Protein AF-A0A7R6SUY8-F1 (afdb_monomer)

Secondary structure (DSSP, 8-state):
-EEEEEEE--S-S-HHHHHHHHHHHHHHHS-TTEEEEEEE---SS---S-S------HHHHHHHHSHHHHHHHHHHHHHHTHHHHHHHHHHHTT-SEEEEEEEEEE-TTSTTHHHHHHHHHHHHHHTT-EEEEEEEEE----SHHHHHHHHHHHTT-SEEEESSHHHHHHHHHH-TT-EEEE---GGGGTHHHHHHH------SS-EEE-----TT-TTT-----HHHHHHHHHHHHHHHHHHHHTT-EEE-

Organism: NCBI:txid1441457

Structure (mmCIF, N/CA/C/O backbone):
data_AF-A0A7R6SUY8-F1
#
_entry.id   AF-A0A7R6SUY8-F1
#
loop_
_atom_site.group_PDB
_atom_site.id
_atom_site.type_symbol
_atom_site.label_atom_id
_atom_site.label_alt_id
_atom_site.label_comp_id
_atom_site.label_asym_id
_atom_site.label_entity_id
_atom_site.label_seq_id
_atom_site.pdbx_PDB_ins_code
_atom_site.Cartn_x
_atom_site.Cartn_y
_atom_site.Cartn_z
_atom_site.occupancy
_atom_site.B_iso_or_equiv
_atom_site.auth_seq_id
_atom_site.auth_comp_id
_atom_site.auth_asym_id
_atom_site.auth_atom_id
_atom_site.pdbx_PDB_model_num
ATOM 1 N N . MET A 1 1 ? -24.983 -1.533 5.131 1.00 79.06 1 MET A N 1
ATOM 2 C CA . MET A 1 1 ? -24.045 -1.531 3.993 1.00 79.06 1 MET A CA 1
ATOM 3 C C . MET A 1 1 ? -22.703 -1.062 4.522 1.00 79.06 1 MET A C 1
ATOM 5 O O . MET A 1 1 ? -22.666 -0.014 5.158 1.00 79.06 1 MET A O 1
ATOM 9 N N . THR A 1 2 ? -21.650 -1.867 4.387 1.00 88.12 2 THR A N 1
ATOM 10 C CA . THR A 1 2 ? -20.339 -1.544 4.974 1.00 88.12 2 THR A CA 1
ATOM 11 C C . THR A 1 2 ? -19.648 -0.472 4.138 1.00 88.12 2 THR A C 1
ATOM 13 O O . THR A 1 2 ? -19.572 -0.584 2.917 1.00 88.12 2 THR A O 1
ATOM 16 N N . ARG A 1 3 ? -19.138 0.575 4.792 1.00 94.50 3 ARG A N 1
ATOM 17 C CA . ARG A 1 3 ? -18.475 1.705 4.118 1.00 94.50 3 ARG A CA 1
ATOM 18 C C . ARG A 1 3 ? -16.979 1.462 3.980 1.00 94.50 3 ARG A C 1
ATOM 20 O O . ARG A 1 3 ? -16.278 1.301 4.987 1.00 94.50 3 ARG A O 1
ATOM 27 N N . LEU A 1 4 ? -16.498 1.457 2.744 1.00 95.12 4 LEU A N 1
ATOM 28 C CA . LEU A 1 4 ? -15.137 1.095 2.374 1.00 95.12 4 LEU A CA 1
ATOM 29 C C . LEU A 1 4 ? -14.403 2.294 1.772 1.00 95.12 4 LEU A C 1
ATOM 31 O O . LEU A 1 4 ? -14.815 2.830 0.744 1.00 95.12 4 LEU A O 1
ATOM 35 N N . LEU A 1 5 ? -13.273 2.671 2.371 1.00 96.12 5 LEU A N 1
ATOM 36 C CA . LEU A 1 5 ? -12.370 3.668 1.799 1.00 96.12 5 LEU A CA 1
ATOM 37 C C . LEU A 1 5 ? -11.122 2.986 1.252 1.00 96.12 5 LEU A C 1
ATOM 39 O O . LEU A 1 5 ? -10.288 2.500 2.017 1.00 96.12 5 LEU A O 1
ATOM 43 N N . HIS A 1 6 ? -10.964 2.987 -0.063 1.00 94.88 6 HIS A N 1
ATOM 44 C CA . HIS A 1 6 ? -9.728 2.567 -0.706 1.00 94.88 6 HIS A CA 1
ATOM 45 C C . HIS A 1 6 ? -8.771 3.752 -0.831 1.00 94.88 6 HIS A C 1
ATOM 47 O O . HIS A 1 6 ? -9.123 4.801 -1.363 1.00 94.88 6 HIS A O 1
ATOM 53 N N . VAL A 1 7 ? -7.554 3.573 -0.334 1.00 93.44 7 VAL A N 1
ATOM 54 C CA . VAL A 1 7 ? -6.482 4.559 -0.310 1.00 93.44 7 VAL A CA 1
ATOM 55 C C . VAL A 1 7 ? -5.347 4.067 -1.197 1.00 93.44 7 VAL A C 1
ATOM 57 O O . VAL A 1 7 ? -4.615 3.159 -0.803 1.00 93.44 7 VAL A O 1
ATOM 60 N N . GLY A 1 8 ? -5.196 4.672 -2.374 1.00 89.19 8 GLY A N 1
ATOM 61 C CA . GLY A 1 8 ? -4.265 4.196 -3.399 1.00 89.19 8 GLY A CA 1
ATOM 62 C C . GLY A 1 8 ? -3.627 5.311 -4.221 1.00 89.19 8 GLY A C 1
ATOM 63 O O . GLY A 1 8 ? -3.938 6.496 -4.059 1.00 89.19 8 GLY A O 1
ATOM 64 N N . LEU A 1 9 ? -2.701 4.931 -5.098 1.00 84.25 9 LEU A N 1
ATOM 65 C CA . LEU A 1 9 ? -2.045 5.833 -6.044 1.00 84.25 9 LEU A CA 1
ATOM 66 C C . LEU A 1 9 ? -2.969 6.100 -7.237 1.00 84.25 9 LEU A C 1
ATOM 68 O O . LEU A 1 9 ? -3.499 5.173 -7.820 1.00 84.25 9 LEU A O 1
ATOM 72 N N . ALA A 1 10 ? -3.168 7.354 -7.627 1.00 79.69 10 ALA A N 1
ATOM 73 C CA . ALA A 1 10 ? -3.950 7.679 -8.821 1.00 79.69 10 ALA A CA 1
ATOM 74 C C . ALA A 1 10 ? -3.325 8.843 -9.576 1.00 79.69 10 ALA A C 1
ATOM 76 O O . ALA A 1 10 ? -2.629 9.673 -8.977 1.00 79.69 10 ALA A O 1
ATOM 77 N N . GLU A 1 11 ? -3.612 8.902 -10.876 1.00 77.00 11 GLU A N 1
ATOM 78 C CA . GLU A 1 11 ? -3.098 9.905 -11.811 1.00 77.00 11 GLU A CA 1
ATOM 79 C C . GLU A 1 11 ? -1.561 9.942 -11.763 1.00 77.00 11 GLU A C 1
ATOM 81 O O . GLU A 1 11 ? -0.932 10.992 -11.605 1.00 77.00 11 GLU A O 1
ATOM 86 N N . CYS A 1 12 ? -0.957 8.753 -11.800 1.00 69.81 12 CYS A N 1
ATOM 87 C CA . CYS A 1 12 ? 0.488 8.554 -11.760 1.00 69.81 12 CYS A CA 1
ATOM 88 C C . CYS A 1 12 ? 1.047 8.402 -13.181 1.00 69.81 12 CYS A C 1
ATOM 90 O O . CYS A 1 12 ? 0.411 7.789 -14.032 1.00 69.81 12 CYS A O 1
ATOM 92 N N . SER A 1 13 ? 2.274 8.873 -13.444 1.00 68.19 13 SER A N 1
ATOM 93 C CA . SER A 1 13 ? 2.961 8.569 -14.717 1.00 68.19 13 SER A CA 1
ATOM 94 C C . SER A 1 13 ? 3.289 7.100 -14.887 1.00 68.19 13 SER A C 1
ATOM 96 O O . SER A 1 13 ? 3.514 6.654 -16.009 1.00 68.19 13 SER A O 1
ATOM 98 N N . ASN A 1 14 ? 3.423 6.371 -13.779 1.00 76.56 14 ASN A N 1
ATOM 99 C CA . ASN A 1 14 ? 3.654 4.945 -13.847 1.00 76.56 14 ASN A CA 1
ATOM 100 C C . ASN A 1 14 ? 2.342 4.263 -14.238 1.00 76.56 14 ASN A C 1
ATOM 102 O O . ASN A 1 14 ? 1.455 4.078 -13.406 1.00 76.56 14 ASN A O 1
ATOM 106 N N . ILE A 1 15 ? 2.248 3.892 -15.515 1.00 80.12 15 ILE A N 1
ATOM 107 C CA . ILE A 1 15 ? 1.085 3.213 -16.090 1.00 80.12 15 ILE A CA 1
ATOM 108 C C . ILE A 1 15 ? 0.811 1.893 -15.356 1.00 80.12 15 ILE A C 1
ATOM 110 O O . ILE A 1 15 ? -0.346 1.519 -15.211 1.00 80.12 15 ILE A O 1
ATOM 114 N N . GLY A 1 16 ? 1.844 1.220 -14.834 1.00 80.56 16 GLY A N 1
ATOM 115 C CA . GLY A 1 16 ? 1.680 0.005 -14.036 1.00 80.56 16 GLY A CA 1
ATOM 116 C C . GLY A 1 16 ? 0.937 0.260 -12.723 1.00 80.56 16 GLY A C 1
ATOM 117 O O . GLY A 1 16 ? -0.059 -0.400 -12.447 1.00 80.56 16 GLY A O 1
ATOM 118 N N . ASP A 1 17 ? 1.362 1.261 -11.945 1.00 81.75 17 ASP A N 1
ATOM 119 C CA . ASP A 1 17 ? 0.697 1.610 -10.677 1.00 81.75 17 ASP A CA 1
ATOM 120 C C . ASP A 1 17 ? -0.735 2.122 -10.911 1.00 81.75 17 ASP A C 1
ATOM 122 O O . ASP A 1 17 ? -1.647 1.832 -10.130 1.00 81.75 17 ASP A O 1
ATOM 126 N N . GLN A 1 18 ? -0.944 2.856 -12.012 1.00 83.69 18 GLN A N 1
ATOM 127 C CA . GLN A 1 18 ? -2.267 3.313 -12.429 1.00 83.69 18 GLN A CA 1
ATOM 128 C C . GLN A 1 18 ? -3.174 2.129 -12.794 1.00 83.69 18 GLN A C 1
ATOM 130 O O . GLN A 1 18 ? -4.280 2.037 -12.270 1.00 83.69 18 GLN A O 1
ATOM 135 N N . ALA A 1 19 ? -2.687 1.189 -13.610 1.00 85.56 19 ALA A N 1
ATOM 136 C CA . ALA A 1 19 ? -3.434 -0.002 -14.007 1.00 85.56 19 ALA A CA 1
ATOM 137 C C . ALA A 1 19 ? -3.828 -0.861 -12.800 1.00 85.56 19 ALA A C 1
ATOM 139 O O . ALA A 1 19 ? -4.969 -1.312 -12.715 1.00 85.56 19 ALA A O 1
ATOM 140 N N . ILE A 1 20 ? -2.918 -1.039 -11.837 1.00 87.69 20 ILE A N 1
ATOM 141 C CA . ILE A 1 20 ? -3.210 -1.744 -10.586 1.00 87.69 20 ILE A CA 1
ATOM 142 C C . ILE A 1 20 ? -4.366 -1.065 -9.844 1.00 87.69 20 ILE A C 1
ATOM 144 O O . ILE A 1 20 ? -5.322 -1.728 -9.435 1.00 87.69 20 ILE A O 1
ATOM 148 N N . THR A 1 21 ? -4.293 0.256 -9.673 1.00 88.38 21 THR A N 1
ATOM 149 C CA . THR A 1 21 ? -5.342 1.000 -8.972 1.00 88.38 21 THR A CA 1
ATOM 150 C C . THR A 1 21 ? -6.671 0.929 -9.709 1.00 88.38 21 THR A C 1
ATOM 152 O O . THR A 1 21 ? -7.698 0.732 -9.065 1.00 88.38 21 THR A O 1
ATOM 155 N N . ASP A 1 22 ? -6.673 1.034 -11.035 1.00 87.31 22 ASP A N 1
ATOM 156 C CA . ASP A 1 22 ? -7.895 0.954 -11.832 1.00 87.31 22 ASP A CA 1
ATOM 157 C C . ASP A 1 22 ? -8.546 -0.432 -11.747 1.00 87.31 22 ASP A C 1
ATOM 159 O O . ASP A 1 22 ? -9.764 -0.518 -11.589 1.00 87.31 22 ASP A O 1
ATOM 163 N N . CYS A 1 23 ? -7.753 -1.510 -11.722 1.00 88.50 23 CYS A N 1
ATOM 164 C CA . CYS A 1 23 ? -8.269 -2.864 -11.500 1.00 88.50 23 CYS A CA 1
ATOM 165 C C . CYS A 1 23 ? -8.918 -3.004 -10.117 1.00 88.50 23 CYS A C 1
ATOM 167 O O . CYS A 1 23 ? -10.031 -3.513 -10.004 1.00 88.50 23 CYS A O 1
ATOM 169 N N . ILE A 1 24 ? -8.264 -2.502 -9.061 1.00 89.62 24 ILE A N 1
ATOM 170 C CA . ILE A 1 24 ? -8.841 -2.512 -7.707 1.00 89.62 24 ILE A CA 1
ATOM 171 C C . ILE A 1 24 ? -10.137 -1.700 -7.666 1.00 89.62 24 ILE A C 1
ATOM 173 O O . ILE A 1 24 ? -11.110 -2.123 -7.045 1.00 89.62 24 ILE A O 1
ATOM 177 N N . ARG A 1 25 ? -10.151 -0.525 -8.305 1.00 89.12 25 ARG A N 1
ATOM 178 C CA . ARG A 1 25 ? -11.328 0.347 -8.351 1.00 89.12 25 ARG A CA 1
ATOM 179 C C . ARG A 1 25 ? -12.505 -0.351 -9.018 1.00 89.12 25 ARG A C 1
ATOM 181 O O . ARG A 1 25 ? -13.574 -0.307 -8.428 1.00 89.12 25 ARG A O 1
ATOM 188 N N . SER A 1 26 ? -12.291 -0.991 -10.171 1.00 87.00 26 SER A N 1
ATOM 189 C CA . SER A 1 26 ? -13.324 -1.761 -10.880 1.00 87.00 26 SER A CA 1
ATOM 190 C C . SER A 1 26 ? -13.848 -2.900 -10.005 1.00 87.00 26 SER A C 1
ATOM 192 O O . SER A 1 26 ? -15.038 -2.993 -9.735 1.00 87.00 26 SER A O 1
ATOM 194 N N . MET A 1 27 ? -12.939 -3.701 -9.443 1.00 86.31 27 MET A N 1
ATOM 195 C CA . MET A 1 27 ? -13.307 -4.845 -8.611 1.00 86.31 27 MET A CA 1
ATOM 196 C C . MET A 1 27 ? -14.133 -4.444 -7.380 1.00 86.31 27 MET A C 1
ATOM 198 O O . MET A 1 27 ? -15.028 -5.178 -6.978 1.00 86.31 27 MET A O 1
ATOM 202 N N . LEU A 1 28 ? -13.826 -3.303 -6.754 1.00 88.00 28 LEU A N 1
ATOM 203 C CA . LEU A 1 28 ? -14.540 -2.837 -5.563 1.00 88.00 28 LEU A CA 1
ATOM 204 C C . LEU A 1 28 ? -15.808 -2.038 -5.888 1.00 88.00 28 LEU A C 1
ATOM 206 O O . LEU A 1 28 ? -16.718 -2.030 -5.063 1.00 88.00 28 LEU A O 1
ATOM 210 N N . SER A 1 29 ? -15.883 -1.362 -7.041 1.00 84.75 29 SER A N 1
ATOM 211 C CA . SER A 1 29 ? -17.091 -0.633 -7.452 1.00 84.75 29 SER A CA 1
ATOM 212 C C . SER A 1 29 ? -18.236 -1.561 -7.827 1.00 84.75 29 SER A C 1
ATOM 214 O O . SER A 1 29 ? -19.393 -1.195 -7.642 1.00 84.75 29 SER A O 1
ATOM 216 N N . ASP A 1 30 ? -17.908 -2.751 -8.324 1.00 80.62 30 ASP A N 1
ATOM 217 C CA . ASP A 1 30 ? -18.892 -3.692 -8.859 1.00 80.62 30 ASP A CA 1
ATOM 218 C C . ASP A 1 30 ? -19.535 -4.553 -7.755 1.00 80.62 30 ASP A C 1
ATOM 220 O O . ASP A 1 30 ? -20.500 -5.280 -7.994 1.00 80.62 30 ASP A O 1
ATOM 224 N N . MET A 1 31 ? -19.047 -4.445 -6.513 1.00 81.94 31 MET A N 1
ATOM 225 C CA . MET A 1 31 ? -19.604 -5.151 -5.360 1.00 81.94 31 MET A CA 1
ATOM 226 C C . MET A 1 31 ? -20.780 -4.379 -4.746 1.00 81.94 31 MET A C 1
ATOM 228 O O . MET A 1 31 ? -20.597 -3.339 -4.115 1.00 81.94 31 MET A O 1
ATOM 232 N N . SER A 1 32 ? -21.989 -4.940 -4.837 1.00 68.56 32 SER A N 1
ATOM 233 C CA . SER A 1 32 ? -23.226 -4.340 -4.306 1.00 68.56 32 SER A CA 1
ATOM 234 C C . SER A 1 32 ? -23.304 -4.249 -2.777 1.00 68.56 32 SER A C 1
ATOM 236 O O . SER A 1 32 ? -24.162 -3.545 -2.249 1.00 68.56 32 SER A O 1
ATOM 238 N N . ASP A 1 33 ? -22.432 -4.950 -2.052 1.00 83.75 33 ASP A N 1
ATOM 239 C CA . ASP A 1 33 ? -22.506 -5.071 -0.589 1.00 83.75 33 ASP A CA 1
ATOM 240 C C . ASP A 1 33 ? -21.847 -3.898 0.163 1.00 83.75 33 ASP A C 1
ATOM 242 O O . ASP A 1 33 ? -22.026 -3.741 1.382 1.00 83.75 33 ASP A O 1
ATOM 246 N N . TYR A 1 34 ? -21.099 -3.050 -0.553 1.00 86.25 34 TYR A N 1
ATOM 247 C CA . TYR A 1 34 ? -20.258 -2.009 0.034 1.00 86.25 34 TYR A CA 1
ATOM 248 C C . TYR A 1 34 ? -20.532 -0.632 -0.561 1.00 86.25 34 TYR A C 1
ATOM 250 O O . TYR A 1 34 ? -20.651 -0.461 -1.769 1.00 86.25 34 TYR A O 1
ATOM 258 N N . GLU A 1 35 ? -20.555 0.389 0.295 1.00 91.44 35 GLU A N 1
ATOM 259 C CA . GLU A 1 35 ? -20.450 1.771 -0.168 1.00 91.44 35 GLU A CA 1
ATOM 260 C C . GLU A 1 35 ? -18.963 2.072 -0.383 1.00 91.44 35 GLU A C 1
ATOM 262 O O . GLU A 1 35 ? -18.195 2.203 0.576 1.00 91.44 35 GLU A O 1
ATOM 267 N N . TYR A 1 36 ? -18.551 2.121 -1.648 1.00 93.38 36 TYR A N 1
ATOM 268 C CA . TYR A 1 36 ? -17.159 2.293 -2.043 1.00 93.38 36 TYR A CA 1
ATOM 269 C C . TYR A 1 36 ? -16.793 3.764 -2.266 1.00 93.38 36 TYR A C 1
ATOM 271 O O . TYR A 1 36 ? -17.448 4.485 -3.022 1.00 93.38 36 TYR A O 1
ATOM 279 N N . LYS A 1 37 ? -15.674 4.196 -1.676 1.00 94.38 37 LYS A N 1
ATOM 280 C CA . LYS A 1 37 ? -15.051 5.489 -1.966 1.00 94.38 37 LYS A CA 1
ATOM 281 C C . LYS A 1 37 ? -13.547 5.351 -2.165 1.00 94.38 37 LYS A C 1
ATOM 283 O O . LYS A 1 37 ? -12.876 4.581 -1.482 1.00 94.38 37 LYS A O 1
ATOM 288 N N . PHE A 1 38 ? -13.006 6.157 -3.073 1.00 93.50 38 PHE A N 1
ATOM 289 C CA . PHE A 1 38 ? -11.572 6.242 -3.327 1.00 93.50 38 PHE A CA 1
ATOM 290 C C . PHE A 1 38 ? -10.963 7.507 -2.710 1.00 93.50 38 PHE A C 1
ATOM 292 O O . PHE A 1 38 ? -11.524 8.599 -2.816 1.00 93.50 38 PHE A O 1
ATOM 299 N N . PHE A 1 39 ? -9.786 7.367 -2.104 1.00 93.00 39 PHE A N 1
ATOM 300 C CA . PHE A 1 39 ? -8.980 8.451 -1.564 1.00 93.00 39 PHE A CA 1
ATOM 301 C C . PHE A 1 39 ? -7.558 8.377 -2.123 1.00 93.00 39 PHE A C 1
ATOM 303 O O . PHE A 1 39 ? -6.814 7.428 -1.882 1.00 93.00 39 PHE A O 1
ATOM 310 N N . ARG A 1 40 ? -7.153 9.411 -2.857 1.00 89.88 40 ARG A N 1
ATOM 311 C CA . ARG A 1 40 ? -5.837 9.458 -3.496 1.00 89.88 40 ARG A CA 1
ATOM 312 C C . ARG A 1 40 ? -4.727 9.678 -2.471 1.00 89.88 40 ARG A C 1
ATOM 314 O O . ARG A 1 40 ? -4.766 10.634 -1.695 1.00 89.88 40 ARG A O 1
ATOM 321 N N . ILE A 1 41 ? -3.682 8.861 -2.546 1.00 85.12 41 ILE A N 1
ATOM 322 C CA . ILE A 1 41 ? -2.424 9.102 -1.848 1.00 85.12 41 ILE A CA 1
ATOM 323 C C . ILE A 1 41 ? -1.699 10.283 -2.497 1.00 85.12 41 ILE A C 1
ATOM 325 O O . ILE A 1 41 ? -1.345 10.247 -3.672 1.00 85.12 41 ILE A O 1
ATOM 329 N N . ASN A 1 42 ? -1.428 11.321 -1.706 1.00 73.12 42 ASN A N 1
ATOM 330 C CA . ASN A 1 42 ? -0.616 12.464 -2.119 1.00 73.12 42 ASN A CA 1
ATOM 331 C C . ASN A 1 42 ? 0.605 12.581 -1.201 1.00 73.12 42 ASN A C 1
ATOM 333 O O . ASN A 1 42 ? 0.709 13.482 -0.363 1.00 73.12 42 ASN A O 1
ATOM 337 N N . PHE A 1 43 ? 1.545 11.650 -1.335 1.00 67.94 43 PHE A N 1
ATOM 338 C CA . PHE A 1 43 ? 2.902 11.803 -0.806 1.00 67.94 43 PHE A CA 1
ATOM 339 C C . PHE A 1 43 ? 3.749 12.348 -1.954 1.00 67.94 43 PHE A C 1
ATOM 341 O O . PHE A 1 43 ? 3.557 11.929 -3.085 1.00 67.94 43 PHE A O 1
ATOM 348 N N . ASN A 1 44 ? 4.581 13.363 -1.706 1.00 53.25 44 ASN A N 1
ATOM 349 C CA . ASN A 1 44 ? 5.313 14.098 -2.752 1.00 53.25 44 ASN A CA 1
ATOM 350 C C . ASN A 1 44 ? 6.436 13.239 -3.359 1.00 53.25 44 ASN A C 1
ATOM 352 O O . ASN A 1 44 ? 7.603 13.618 -3.309 1.00 53.25 44 ASN A O 1
ATOM 356 N N . HIS A 1 45 ? 6.091 12.090 -3.923 1.00 43.28 45 HIS A N 1
ATOM 357 C CA . HIS A 1 45 ? 6.990 11.271 -4.701 1.00 43.28 45 HIS A CA 1
ATOM 358 C C . HIS A 1 45 ? 6.575 11.385 -6.150 1.00 43.28 45 HIS A C 1
ATOM 360 O O . HIS A 1 45 ? 5.541 10.860 -6.542 1.00 43.28 45 HIS A O 1
ATOM 366 N N . ALA A 1 46 ? 7.336 12.205 -6.877 1.00 34.62 46 ALA A N 1
ATOM 367 C CA . ALA A 1 46 ? 7.214 12.449 -8.306 1.00 34.62 46 ALA A CA 1
ATOM 368 C C . ALA A 1 46 ? 5.767 12.387 -8.827 1.00 34.62 46 ALA A C 1
ATOM 370 O O . ALA A 1 46 ? 5.407 11.498 -9.596 1.00 34.62 46 ALA A O 1
ATOM 371 N N . THR A 1 47 ? 4.951 13.384 -8.469 1.00 30.25 47 THR A N 1
ATOM 372 C CA . THR A 1 47 ? 3.873 13.765 -9.376 1.00 30.25 47 THR A CA 1
ATOM 373 C C . THR A 1 47 ? 4.529 14.093 -10.710 1.00 30.25 47 THR A C 1
ATOM 375 O O . THR A 1 47 ? 5.289 15.053 -10.877 1.00 30.25 47 THR A O 1
ATOM 378 N N . SER A 1 48 ? 4.294 13.218 -11.667 1.00 32.81 48 SER A N 1
ATOM 379 C CA . SER A 1 48 ? 4.500 13.501 -13.062 1.00 32.81 48 SER A CA 1
ATOM 380 C C . SER A 1 48 ? 3.688 14.719 -13.449 1.00 32.81 48 SER A C 1
ATOM 382 O O . SER A 1 48 ? 2.468 14.648 -13.570 1.00 32.81 48 SER A O 1
ATOM 384 N N . LYS A 1 49 ? 4.402 15.835 -13.611 1.00 35.41 49 LYS A N 1
ATOM 385 C CA . LYS A 1 49 ? 4.373 16.689 -14.807 1.00 35.41 49 LYS A CA 1
ATOM 386 C C . LYS A 1 49 ? 3.102 16.544 -15.660 1.00 35.41 49 LYS A C 1
ATOM 388 O O . LYS A 1 49 ? 3.170 16.067 -16.788 1.00 35.41 49 LYS A O 1
ATOM 393 N N . SER A 1 50 ? 1.966 16.949 -15.118 1.00 30.41 50 SER A N 1
ATOM 394 C CA . SER A 1 50 ? 0.738 17.175 -15.888 1.00 30.41 50 SER A CA 1
ATOM 395 C C . SER A 1 50 ? 0.020 18.445 -15.444 1.00 30.41 50 SER A C 1
ATOM 397 O O . SER A 1 50 ? -0.642 19.057 -16.269 1.00 30.41 50 SER A O 1
ATOM 399 N N . ASP A 1 51 ? 0.299 18.957 -14.243 1.00 27.77 51 ASP A N 1
ATOM 400 C CA . ASP A 1 51 ? 0.140 20.384 -13.976 1.00 27.77 51 ASP A CA 1
ATOM 401 C C . ASP A 1 51 ? 1.388 21.123 -14.458 1.00 27.77 51 ASP A C 1
ATOM 403 O O . ASP A 1 51 ? 2.509 20.638 -14.281 1.00 27.77 51 ASP A O 1
ATOM 407 N N . GLY A 1 52 ? 1.154 22.244 -15.141 1.00 27.20 52 GLY A N 1
ATOM 408 C CA . GLY A 1 52 ? 2.065 22.929 -16.050 1.00 27.20 52 GLY A CA 1
ATOM 409 C C . GLY A 1 52 ? 3.481 23.199 -15.549 1.00 27.20 52 GLY A C 1
ATOM 410 O O . GLY A 1 52 ? 3.851 22.974 -14.402 1.00 27.20 52 GLY A O 1
ATOM 411 N N . VAL A 1 53 ? 4.287 23.698 -16.481 1.00 32.38 53 VAL A N 1
ATOM 412 C CA . VAL A 1 53 ? 5.650 24.204 -16.300 1.00 32.38 53 VAL A CA 1
ATOM 413 C C . VAL A 1 53 ? 5.726 25.141 -15.084 1.00 32.38 53 VAL A C 1
ATOM 415 O O . VAL A 1 53 ? 5.653 26.355 -15.205 1.00 32.38 53 VAL A O 1
ATOM 418 N N . VAL A 1 54 ? 5.881 24.581 -13.886 1.00 36.31 54 VAL A N 1
ATOM 419 C CA . VAL A 1 54 ? 6.382 25.311 -12.731 1.00 36.31 54 VAL A CA 1
ATOM 420 C C . VAL A 1 54 ? 7.884 25.171 -12.826 1.00 36.31 54 VAL A C 1
ATOM 422 O O . VAL A 1 54 ? 8.440 24.085 -12.634 1.00 36.31 54 VAL A O 1
ATOM 425 N N . GLU A 1 55 ? 8.520 26.277 -13.191 1.00 36.12 55 GLU A N 1
ATOM 426 C CA . GLU A 1 55 ? 9.961 26.455 -13.163 1.00 36.12 55 GLU A CA 1
ATOM 427 C C . GLU A 1 55 ? 10.492 25.932 -11.823 1.00 36.12 55 GLU A C 1
ATOM 429 O O . GLU A 1 55 ? 10.264 26.486 -10.743 1.00 36.12 55 GLU A O 1
ATOM 434 N N . LYS A 1 56 ? 11.134 24.764 -11.863 1.00 43.69 56 LYS A N 1
ATOM 435 C CA . LYS A 1 56 ? 11.732 24.185 -10.669 1.00 43.69 56 LYS A CA 1
ATOM 436 C C . LYS A 1 56 ? 12.907 25.072 -10.276 1.00 43.69 56 LYS A C 1
ATOM 438 O O . LYS A 1 56 ? 13.925 25.079 -10.963 1.00 43.69 56 LYS A O 1
ATOM 443 N N . ASN A 1 57 ? 12.800 25.771 -9.145 1.00 52.47 57 ASN A N 1
ATOM 444 C CA . ASN A 1 57 ? 13.926 26.509 -8.573 1.00 52.47 57 ASN A CA 1
ATOM 445 C C . ASN A 1 57 ? 15.095 25.549 -8.305 1.00 52.47 57 ASN A C 1
ATOM 447 O O . ASN A 1 57 ? 15.093 24.839 -7.295 1.00 52.47 57 ASN A O 1
ATOM 451 N N . LYS A 1 58 ? 16.108 25.563 -9.183 1.00 57.81 58 LYS A N 1
ATOM 452 C CA . LYS A 1 58 ? 17.336 24.746 -9.091 1.00 57.81 58 LYS A CA 1
ATOM 453 C C . LYS A 1 58 ? 17.974 24.807 -7.698 1.00 57.81 58 LYS A C 1
ATOM 455 O O . LYS A 1 58 ? 18.420 23.792 -7.174 1.00 57.81 58 LYS A O 1
ATOM 460 N N . ILE A 1 59 ? 17.912 25.971 -7.050 1.00 60.62 59 ILE A N 1
ATOM 461 C CA . ILE A 1 59 ? 18.425 26.212 -5.692 1.00 60.62 59 ILE A CA 1
ATOM 462 C C . ILE A 1 59 ? 17.754 25.296 -4.651 1.00 60.62 59 ILE A C 1
ATOM 464 O O . ILE A 1 59 ? 18.431 24.733 -3.794 1.00 60.62 59 ILE A O 1
ATOM 468 N N . LYS A 1 60 ? 16.432 25.081 -4.737 1.00 60.81 60 LYS A N 1
ATOM 469 C CA . LYS A 1 60 ? 15.711 24.191 -3.808 1.00 60.81 60 LYS A CA 1
ATOM 470 C C . LYS A 1 60 ? 16.072 22.718 -4.021 1.00 60.81 60 LYS A C 1
ATOM 472 O O . LYS A 1 60 ? 16.052 21.966 -3.052 1.00 60.81 60 LYS A O 1
ATOM 477 N N . GLU A 1 61 ? 16.391 22.290 -5.244 1.00 63.69 61 GLU A N 1
ATOM 478 C CA . GLU A 1 61 ? 16.854 20.914 -5.496 1.00 63.69 61 GLU A CA 1
ATOM 479 C C . GLU A 1 61 ? 18.268 20.687 -4.947 1.00 63.69 61 GLU A C 1
ATOM 481 O O . GLU A 1 61 ? 18.501 19.676 -4.287 1.00 63.69 61 GLU A O 1
ATOM 486 N N . VAL A 1 62 ? 19.172 21.659 -5.105 1.00 62.03 62 VAL A N 1
ATOM 487 C CA . VAL A 1 62 ? 20.519 21.597 -4.512 1.00 62.03 62 VAL A CA 1
ATOM 488 C C . VAL A 1 62 ? 20.436 21.568 -2.985 1.00 62.03 62 VAL A C 1
ATOM 490 O O . VAL A 1 62 ? 21.034 20.698 -2.361 1.00 62.03 62 VAL A O 1
ATOM 493 N N . LEU A 1 63 ? 19.610 22.414 -2.363 1.00 61.00 63 LEU A N 1
ATOM 494 C CA . LEU A 1 63 ? 19.405 22.379 -0.909 1.00 61.00 63 LEU A CA 1
ATOM 495 C C . LEU A 1 63 ? 18.811 21.040 -0.437 1.00 61.00 63 LEU A C 1
ATOM 497 O O . LEU A 1 63 ? 19.232 20.513 0.587 1.00 61.00 63 LEU A O 1
ATOM 501 N N . ARG A 1 64 ? 17.885 20.440 -1.198 1.00 60.53 64 ARG A N 1
ATOM 502 C CA . ARG A 1 64 ? 17.322 19.107 -0.897 1.00 60.53 64 ARG A CA 1
ATOM 503 C C . ARG A 1 64 ? 18.296 17.950 -1.122 1.00 60.53 64 ARG A C 1
ATOM 505 O O . ARG A 1 64 ? 18.069 16.878 -0.568 1.00 60.53 64 ARG A O 1
ATOM 512 N N . SER A 1 65 ? 19.365 18.138 -1.896 1.00 63.06 65 SER A N 1
ATOM 513 C CA . SER A 1 65 ? 20.439 17.140 -1.992 1.00 63.06 65 SER A CA 1
ATOM 514 C C . SER A 1 65 ? 21.298 17.068 -0.724 1.00 63.06 65 SER A C 1
ATOM 516 O O . SER A 1 65 ? 21.948 16.052 -0.479 1.00 63.06 65 SER A O 1
ATOM 518 N N . ILE A 1 66 ? 21.248 18.093 0.137 1.00 74.81 66 ILE A N 1
ATOM 519 C CA . ILE A 1 66 ? 21.922 18.082 1.436 1.00 74.81 66 ILE A CA 1
ATOM 520 C C . ILE A 1 66 ? 21.098 17.236 2.411 1.00 74.81 66 ILE A C 1
ATOM 522 O O . ILE A 1 66 ? 19.965 17.572 2.762 1.00 74.81 66 ILE A O 1
ATOM 526 N N . ARG A 1 67 ? 21.695 16.143 2.899 1.00 72.50 67 ARG A N 1
ATOM 527 C CA . ARG A 1 67 ? 21.037 15.137 3.751 1.00 72.50 67 ARG A CA 1
ATOM 528 C C . ARG A 1 67 ? 20.310 15.730 4.963 1.00 72.50 67 ARG A C 1
ATOM 530 O O . ARG A 1 67 ? 19.202 15.303 5.263 1.00 72.50 67 ARG A O 1
ATOM 537 N N . VAL A 1 68 ? 20.910 16.702 5.651 1.00 73.75 68 VAL A N 1
ATOM 538 C CA . VAL A 1 68 ? 20.321 17.324 6.853 1.00 73.75 68 VAL A CA 1
ATOM 539 C C . VAL A 1 68 ? 19.083 18.154 6.505 1.00 73.75 68 VAL A C 1
ATOM 541 O O . VAL A 1 68 ? 18.051 18.024 7.156 1.00 73.75 68 VAL A O 1
ATOM 544 N N . ILE A 1 69 ? 19.153 18.955 5.439 1.00 75.44 69 ILE A N 1
ATOM 545 C CA . ILE A 1 69 ? 18.026 19.773 4.971 1.00 75.44 69 ILE A CA 1
ATOM 546 C C . ILE A 1 69 ? 16.889 18.878 4.473 1.00 75.44 69 ILE A C 1
ATOM 548 O O . ILE A 1 69 ? 15.726 19.152 4.769 1.00 75.44 69 ILE A O 1
ATOM 552 N N . LYS A 1 70 ? 17.216 17.779 3.779 1.00 73.50 70 LYS A N 1
ATOM 553 C CA . LYS A 1 70 ? 16.238 16.753 3.402 1.00 73.50 70 LYS A CA 1
ATOM 554 C C . LYS A 1 70 ? 15.520 16.206 4.636 1.00 73.50 70 LYS A C 1
ATOM 556 O O . LYS A 1 70 ? 14.304 16.259 4.685 1.00 73.50 70 LYS A O 1
ATOM 561 N N . ILE A 1 71 ? 16.252 15.785 5.669 1.00 74.12 71 ILE A N 1
ATOM 562 C CA . ILE A 1 71 ? 15.654 15.258 6.906 1.00 74.12 71 ILE A CA 1
ATOM 563 C C . ILE A 1 71 ? 14.725 16.284 7.577 1.00 74.12 71 ILE A C 1
ATOM 565 O O . ILE A 1 71 ? 13.618 15.932 7.977 1.00 74.12 71 ILE A O 1
ATOM 569 N N . LEU A 1 72 ? 15.134 17.553 7.682 1.00 79.06 72 LEU A N 1
ATOM 570 C CA . LEU A 1 72 ? 14.292 18.606 8.269 1.00 79.06 72 LEU A CA 1
ATOM 571 C C . LEU A 1 72 ? 13.013 18.848 7.453 1.00 79.06 72 LEU A C 1
ATOM 573 O O . LEU A 1 72 ? 11.923 19.004 8.013 1.00 79.06 72 LEU A O 1
ATOM 577 N N . TYR A 1 73 ? 13.126 18.846 6.125 1.00 78.38 73 TYR A N 1
ATOM 578 C CA . TYR A 1 73 ? 11.971 18.926 5.236 1.00 78.38 73 TYR A CA 1
ATOM 579 C C . TYR A 1 73 ? 11.044 17.717 5.414 1.00 78.38 73 TYR A C 1
ATOM 581 O O . TYR A 1 73 ? 9.837 17.878 5.568 1.00 78.38 73 TYR A O 1
ATOM 589 N N . ASP A 1 74 ? 11.610 16.519 5.472 1.00 75.38 74 ASP A N 1
ATOM 590 C CA . ASP A 1 74 ? 10.884 15.260 5.600 1.00 75.38 74 ASP A CA 1
ATOM 591 C C . ASP A 1 74 ? 10.111 15.176 6.927 1.00 75.38 74 ASP A C 1
ATOM 593 O O . ASP A 1 74 ? 8.955 14.754 6.951 1.00 75.38 74 ASP A O 1
ATOM 597 N N . ILE A 1 75 ? 10.715 15.643 8.026 1.00 76.62 75 ILE A N 1
ATOM 598 C CA . ILE A 1 75 ? 10.086 15.705 9.356 1.00 76.62 75 ILE A CA 1
ATOM 599 C C . ILE A 1 75 ? 8.990 16.776 9.418 1.00 76.62 75 ILE A C 1
ATOM 601 O O . ILE A 1 75 ? 7.984 16.583 10.099 1.00 76.62 75 ILE A O 1
ATOM 605 N N . SER A 1 76 ? 9.156 17.900 8.716 1.00 80.50 76 SER A N 1
ATOM 606 C CA . SER A 1 76 ? 8.140 18.963 8.661 1.00 80.50 76 SER A CA 1
ATOM 607 C C . SER A 1 76 ? 7.013 18.667 7.664 1.00 80.50 76 SER A C 1
ATOM 609 O O . SER A 1 76 ? 5.927 19.243 7.771 1.00 80.50 76 SER A O 1
ATOM 611 N N . LEU A 1 77 ? 7.215 17.729 6.731 1.00 78.38 77 LEU A N 1
ATOM 612 C CA . LEU A 1 77 ? 6.261 17.401 5.674 1.00 78.38 77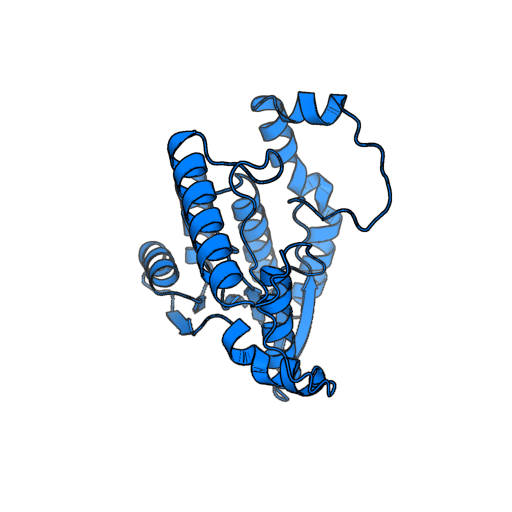 LEU A CA 1
ATOM 613 C C . LEU A 1 77 ? 4.874 17.000 6.198 1.00 78.38 77 LEU A C 1
ATOM 615 O O . LEU A 1 77 ? 3.883 17.448 5.611 1.00 78.38 77 LEU A O 1
ATOM 619 N N . PRO A 1 78 ? 4.737 16.231 7.300 1.00 79.25 78 PRO A N 1
ATOM 620 C CA . PRO A 1 78 ? 3.428 15.934 7.848 1.00 79.25 78 PRO A CA 1
ATOM 621 C C . PRO A 1 78 ? 2.657 17.165 8.329 1.00 79.25 78 PRO A C 1
ATOM 623 O O . PRO A 1 78 ? 1.448 17.247 8.120 1.00 79.25 78 PRO A O 1
ATOM 626 N N . VAL A 1 79 ? 3.363 18.133 8.921 1.00 83.25 79 VAL A N 1
ATOM 627 C CA . VAL A 1 79 ? 2.787 19.403 9.385 1.00 83.25 79 VAL A CA 1
ATOM 628 C C . VAL A 1 79 ? 2.366 20.251 8.189 1.00 83.25 79 VAL A C 1
ATOM 630 O O . VAL A 1 79 ? 1.249 20.759 8.146 1.00 83.25 79 VAL A O 1
ATOM 633 N N . ILE A 1 80 ? 3.210 20.331 7.158 1.00 84.25 80 ILE A N 1
ATOM 634 C CA . ILE A 1 80 ? 2.887 21.040 5.912 1.00 84.25 80 ILE A CA 1
ATOM 635 C C . ILE A 1 80 ? 1.647 20.420 5.243 1.00 84.25 80 ILE A C 1
ATOM 637 O O . ILE A 1 80 ? 0.769 21.134 4.760 1.00 84.25 80 ILE A O 1
ATOM 641 N N . LYS A 1 81 ? 1.531 19.086 5.260 1.00 85.00 81 LYS A N 1
ATOM 642 C CA . LYS A 1 81 ? 0.403 18.335 4.687 1.00 85.00 81 LYS A CA 1
ATOM 643 C C . LYS A 1 81 ? -0.769 18.129 5.659 1.00 85.00 81 LYS A C 1
ATOM 645 O O . LYS A 1 81 ? -1.615 17.269 5.413 1.00 85.00 81 LYS A O 1
ATOM 650 N N . TRP A 1 82 ? -0.906 18.932 6.719 1.00 87.88 82 TRP A N 1
ATOM 651 C CA . TRP A 1 82 ? -1.988 18.761 7.703 1.00 87.88 82 TRP A CA 1
ATOM 652 C C . TRP A 1 82 ? -3.394 18.786 7.079 1.00 87.88 82 TRP A C 1
ATOM 654 O O . TRP A 1 82 ? -4.261 18.018 7.488 1.00 87.88 82 TRP A O 1
ATOM 664 N N . ARG A 1 83 ? -3.625 19.616 6.048 1.00 90.44 83 ARG A N 1
ATOM 665 C CA . ARG A 1 83 ? -4.916 19.686 5.336 1.00 90.44 83 ARG A CA 1
ATOM 666 C C . ARG A 1 83 ? -5.265 18.367 4.651 1.00 90.44 83 ARG A C 1
ATOM 668 O O . ARG A 1 83 ? -6.420 17.954 4.683 1.00 90.44 83 ARG A O 1
ATOM 675 N N . TYR A 1 84 ? -4.267 17.704 4.067 1.00 91.12 84 TYR A N 1
ATOM 676 C CA . TYR A 1 84 ? -4.429 16.392 3.446 1.00 91.12 84 TYR A CA 1
ATOM 677 C C . TYR A 1 84 ? -4.829 15.350 4.492 1.00 91.12 84 TYR A C 1
ATOM 679 O O . TYR A 1 84 ? -5.823 14.655 4.312 1.00 91.12 84 TYR A O 1
ATOM 687 N N . TYR A 1 85 ? -4.130 15.305 5.628 1.00 92.69 85 TYR A N 1
ATOM 688 C CA . TYR A 1 85 ? -4.472 14.377 6.706 1.00 92.69 85 TYR A CA 1
ATOM 689 C C . TYR A 1 85 ? -5.811 14.675 7.364 1.00 92.69 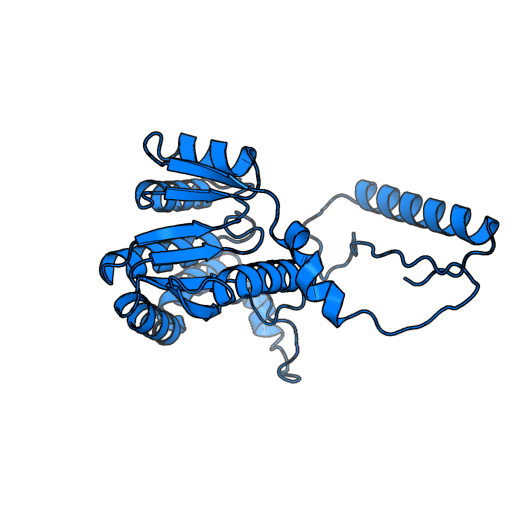85 TYR A C 1
ATOM 691 O O . TYR A 1 85 ? -6.526 13.747 7.721 1.00 92.69 85 TYR A O 1
ATOM 699 N N . LYS A 1 86 ? -6.179 15.952 7.496 1.00 93.94 86 LYS A N 1
ATOM 700 C CA . LYS A 1 86 ? -7.505 16.350 7.973 1.00 93.94 86 LYS A CA 1
ATOM 701 C C . LYS A 1 86 ? -8.596 15.874 7.014 1.00 93.94 86 LYS A C 1
ATOM 703 O O . LYS A 1 86 ? -9.604 15.346 7.469 1.00 93.94 86 LYS A O 1
ATOM 708 N N . SER A 1 87 ? -8.385 16.027 5.706 1.00 94.62 87 SER A N 1
ATOM 709 C CA . SER A 1 87 ? -9.299 15.510 4.681 1.00 94.62 87 SER A CA 1
ATOM 710 C C . SER A 1 87 ? -9.421 13.988 4.766 1.00 94.62 87 SER A C 1
ATOM 712 O O . SER A 1 87 ? -10.525 13.465 4.895 1.00 94.62 87 SER A O 1
ATOM 714 N N . PHE A 1 88 ? -8.285 13.286 4.821 1.00 95.88 88 PHE A N 1
ATOM 715 C CA . PHE A 1 88 ? -8.245 11.838 5.003 1.00 95.88 88 PHE A CA 1
ATOM 716 C C . PHE A 1 88 ? -9.001 11.396 6.256 1.00 95.88 88 PHE A C 1
ATOM 718 O O . PHE A 1 88 ? -9.834 10.502 6.191 1.00 95.88 88 PHE A O 1
ATOM 725 N N . TYR A 1 89 ? -8.744 12.041 7.392 1.00 96.94 89 TYR A N 1
ATOM 726 C CA . TYR A 1 89 ? -9.394 11.722 8.657 1.00 96.94 89 TYR A CA 1
ATOM 727 C C . TYR A 1 89 ? -10.914 11.910 8.585 1.00 96.94 89 TYR A C 1
ATOM 729 O O . TYR A 1 89 ? -11.660 11.065 9.073 1.00 96.94 89 TYR A O 1
ATOM 737 N N . ASN A 1 90 ? -11.389 12.975 7.933 1.00 96.81 90 ASN A N 1
ATOM 738 C CA . ASN A 1 90 ? -12.821 13.205 7.738 1.00 96.81 90 ASN A CA 1
ATOM 739 C C . ASN A 1 90 ? -13.486 12.106 6.897 1.00 96.81 90 ASN A C 1
ATOM 741 O O . ASN A 1 90 ? -14.621 11.735 7.185 1.00 96.81 90 ASN A O 1
ATOM 745 N N . GLU A 1 91 ? -12.795 11.584 5.883 1.00 96.69 91 GLU A N 1
ATOM 746 C CA . GLU A 1 91 ? -13.281 10.456 5.078 1.00 96.69 91 GLU A CA 1
ATOM 747 C C . GLU A 1 91 ? -13.187 9.127 5.833 1.00 96.69 91 GLU A C 1
ATOM 749 O O . GLU A 1 91 ? -14.122 8.325 5.820 1.00 96.69 91 GLU A O 1
ATOM 754 N N . ALA A 1 92 ? -12.106 8.924 6.587 1.00 96.75 92 ALA A N 1
ATOM 755 C CA . ALA A 1 92 ? -11.931 7.750 7.429 1.00 96.75 92 ALA A CA 1
ATOM 756 C C . ALA A 1 92 ? -13.024 7.652 8.505 1.00 96.75 92 ALA A C 1
ATOM 758 O O . ALA A 1 92 ? -13.513 6.560 8.760 1.00 96.75 92 ALA A O 1
ATOM 759 N N . ARG A 1 93 ? -13.479 8.777 9.081 1.00 97.00 93 ARG A N 1
ATOM 760 C CA . ARG A 1 93 ? -14.588 8.803 10.061 1.00 97.00 93 ARG A CA 1
ATOM 761 C C . ARG A 1 93 ? -15.932 8.364 9.487 1.00 97.00 93 ARG A C 1
ATOM 763 O O . ARG A 1 93 ? -16.825 8.002 10.246 1.00 97.00 93 ARG A O 1
ATOM 770 N N . LYS A 1 94 ? -16.093 8.442 8.169 1.00 96.50 94 LYS A N 1
ATOM 771 C CA . LYS A 1 94 ? -17.296 7.995 7.460 1.00 96.50 94 LYS A CA 1
ATOM 772 C C . LYS A 1 94 ? -17.177 6.548 6.992 1.00 96.50 94 LYS A C 1
ATOM 774 O O . LYS A 1 94 ? -18.090 6.055 6.349 1.00 96.50 94 LYS A O 1
ATOM 779 N N . SER A 1 95 ? -16.074 5.871 7.293 1.00 96.19 95 SER A N 1
ATOM 780 C CA . SER A 1 95 ? -15.750 4.558 6.747 1.00 96.19 95 SER A CA 1
ATOM 781 C C . SER A 1 95 ? -15.543 3.550 7.872 1.00 96.19 95 SER A C 1
ATOM 783 O O . SER A 1 95 ? -15.056 3.890 8.944 1.00 96.19 95 SER A O 1
ATOM 785 N N . GLU A 1 96 ? -15.903 2.294 7.637 1.00 95.56 96 GLU A N 1
ATOM 786 C CA . GLU A 1 96 ? -15.688 1.206 8.601 1.00 95.56 96 GLU A CA 1
ATOM 787 C C . GLU A 1 96 ? -14.348 0.512 8.357 1.00 95.56 96 GLU A C 1
ATOM 789 O O . GLU A 1 96 ? -13.659 0.104 9.295 1.00 95.56 96 GLU A O 1
ATOM 794 N N . LYS A 1 97 ? -13.960 0.395 7.084 1.00 95.62 97 LYS A N 1
ATOM 795 C CA . LYS A 1 97 ? -12.745 -0.286 6.636 1.00 95.62 97 LYS A CA 1
ATOM 796 C C . LYS A 1 97 ? -11.933 0.641 5.742 1.00 95.62 97 LYS A C 1
ATOM 798 O O . LYS A 1 97 ? -12.489 1.296 4.862 1.00 95.62 97 LYS A O 1
ATOM 803 N N . ILE A 1 98 ? -10.619 0.671 5.955 1.00 96.94 98 ILE A N 1
ATOM 804 C CA . ILE A 1 98 ? -9.681 1.440 5.132 1.00 96.94 98 ILE A CA 1
ATOM 805 C C . ILE A 1 98 ? -8.727 0.466 4.447 1.00 96.94 98 ILE A C 1
ATOM 807 O O . ILE A 1 98 ? -7.897 -0.157 5.107 1.00 96.94 98 ILE A O 1
ATOM 811 N N . LEU A 1 99 ? -8.833 0.337 3.130 1.00 95.00 99 LEU A N 1
ATOM 812 C CA . LEU A 1 99 ? -7.948 -0.503 2.329 1.00 95.00 99 LEU A CA 1
ATOM 813 C C . LEU A 1 99 ? -6.817 0.356 1.786 1.00 95.00 99 LEU A C 1
ATOM 815 O O . LEU A 1 99 ? -7.040 1.191 0.921 1.00 95.00 99 LEU A O 1
ATOM 819 N N . ILE A 1 100 ? -5.608 0.181 2.304 1.00 93.31 100 ILE A N 1
ATOM 820 C CA . ILE A 1 100 ? -4.428 0.934 1.874 1.00 93.31 100 ILE A CA 1
ATOM 821 C C . ILE A 1 100 ? -3.675 0.058 0.874 1.00 93.31 100 ILE A C 1
ATOM 823 O O . ILE A 1 100 ? -3.164 -0.997 1.256 1.00 93.31 100 ILE A O 1
ATOM 827 N N . GLY A 1 101 ? -3.648 0.430 -0.404 1.00 86.62 101 GLY A N 1
ATOM 828 C CA . GLY A 1 101 ? -3.350 -0.572 -1.423 1.00 86.62 101 GLY A CA 1
ATOM 829 C C . GLY A 1 101 ? -3.203 -0.099 -2.862 1.00 86.62 101 GLY A C 1
ATOM 830 O O . GLY A 1 101 ? -3.487 1.050 -3.183 1.00 86.62 101 GLY A O 1
ATOM 831 N N . GLY A 1 102 ? -2.724 -1.026 -3.701 1.00 68.69 102 GLY A N 1
ATOM 832 C CA . GLY A 1 102 ? -2.442 -0.847 -5.129 1.00 68.69 102 GLY A CA 1
ATOM 833 C C . GLY A 1 102 ? -0.958 -0.658 -5.475 1.00 68.69 102 GLY A C 1
ATOM 834 O O . GLY A 1 102 ? -0.467 0.467 -5.535 1.00 68.69 102 GLY A O 1
ATOM 835 N N . GLY A 1 103 ? -0.233 -1.760 -5.709 1.00 64.31 103 GLY A N 1
ATOM 836 C CA . GLY A 1 103 ? 1.178 -1.754 -6.130 1.00 64.31 103 GLY A CA 1
ATOM 837 C C . GLY A 1 103 ? 2.167 -1.927 -4.974 1.00 64.31 103 GLY A C 1
ATOM 838 O O . GLY A 1 103 ? 1.829 -2.466 -3.920 1.00 64.31 103 GLY A O 1
ATOM 839 N N . ASN A 1 104 ? 3.419 -1.495 -5.148 1.00 61.41 104 ASN A N 1
ATOM 840 C CA . ASN A 1 104 ? 4.464 -1.606 -4.120 1.00 61.41 104 ASN A CA 1
ATOM 841 C C . ASN A 1 104 ? 4.379 -0.473 -3.069 1.00 61.41 104 ASN A C 1
ATOM 843 O O . ASN A 1 104 ? 5.179 0.464 -3.078 1.00 61.41 104 ASN A O 1
ATOM 847 N N . LEU A 1 105 ? 3.410 -0.534 -2.150 1.00 67.56 105 LEU A N 1
ATOM 848 C CA . LEU A 1 105 ? 3.181 0.553 -1.187 1.00 67.56 105 LEU A CA 1
ATOM 849 C C . LEU A 1 105 ? 4.102 0.565 0.035 1.00 67.56 105 LEU A C 1
ATOM 851 O O . LEU A 1 105 ? 4.231 1.613 0.643 1.00 67.56 105 LEU A O 1
ATOM 855 N N . LEU A 1 106 ? 4.742 -0.518 0.470 1.00 66.94 106 LEU A N 1
ATOM 856 C CA . LEU A 1 106 ? 5.598 -0.434 1.667 1.00 66.94 106 LEU A CA 1
ATOM 857 C C . LEU A 1 106 ? 7.043 -0.758 1.333 1.00 66.94 106 LEU A C 1
ATOM 859 O O . LEU A 1 106 ? 7.565 -1.791 1.736 1.00 66.94 106 LEU A O 1
ATOM 863 N N . MET A 1 107 ? 7.692 0.149 0.609 1.00 69.69 107 MET A N 1
ATOM 864 C CA . MET A 1 107 ? 9.109 0.038 0.278 1.00 69.69 107 MET A CA 1
ATOM 865 C C . MET A 1 107 ? 9.944 1.067 1.027 1.00 69.69 107 MET A C 1
ATOM 867 O O . MET A 1 107 ? 9.536 2.210 1.229 1.00 69.69 107 MET A O 1
ATOM 871 N N . ASP A 1 108 ? 11.161 0.671 1.369 1.00 66.25 108 ASP A N 1
ATOM 872 C CA . ASP A 1 108 ? 12.164 1.535 1.985 1.00 66.25 108 ASP A CA 1
ATOM 873 C C . ASP A 1 108 ? 13.088 2.156 0.928 1.00 66.25 108 ASP A C 1
ATOM 875 O O . ASP A 1 108 ? 14.312 2.139 1.052 1.00 66.25 108 ASP A O 1
ATOM 879 N N . ILE A 1 109 ? 12.482 2.640 -0.161 1.00 59.53 109 ILE A N 1
ATOM 880 C CA . ILE A 1 109 ? 13.174 3.413 -1.204 1.00 59.53 109 ILE A CA 1
ATOM 881 C C . ILE A 1 109 ? 13.293 4.875 -0.746 1.00 59.53 109 ILE A C 1
ATOM 883 O O . ILE A 1 109 ? 14.323 5.511 -0.964 1.00 59.53 109 ILE A O 1
ATOM 887 N N . ASP A 1 110 ? 12.302 5.355 0.019 1.00 60.75 110 ASP A N 1
ATOM 888 C CA . ASP A 1 110 ? 12.253 6.710 0.559 1.00 60.75 110 ASP A CA 1
ATOM 889 C C . ASP A 1 110 ? 11.862 6.751 2.037 1.00 60.75 110 ASP A C 1
ATOM 891 O O . ASP A 1 110 ? 10.802 6.272 2.438 1.00 60.75 110 ASP A O 1
ATOM 895 N N . PHE A 1 111 ? 12.701 7.414 2.838 1.00 61.97 111 PHE A N 1
ATOM 896 C CA . PHE A 1 111 ? 12.623 7.503 4.304 1.00 61.97 111 PHE A CA 1
ATOM 897 C C . PHE A 1 111 ? 11.244 7.933 4.850 1.00 61.97 111 PHE A C 1
ATOM 899 O O . PHE A 1 111 ? 10.861 7.557 5.958 1.00 61.97 111 PHE A O 1
ATOM 906 N N . ILE A 1 112 ? 10.484 8.715 4.080 1.00 72.94 112 ILE A N 1
ATOM 907 C CA . ILE A 1 112 ? 9.230 9.349 4.513 1.00 72.94 112 ILE A CA 1
ATOM 908 C C . ILE A 1 112 ? 7.997 8.517 4.171 1.00 72.94 112 ILE A C 1
ATOM 910 O O . ILE A 1 112 ? 6.965 8.634 4.829 1.00 72.94 112 ILE A O 1
ATOM 914 N N . PHE A 1 113 ? 8.054 7.702 3.120 1.00 77.62 113 PHE A N 1
ATOM 915 C CA . PHE A 1 113 ? 6.858 7.039 2.607 1.00 77.62 113 PHE A CA 1
ATOM 916 C C . PHE A 1 113 ? 6.257 6.048 3.625 1.00 77.62 113 PHE A C 1
ATOM 918 O O . PHE A 1 113 ? 5.059 6.145 3.909 1.00 77.62 113 PHE A O 1
ATOM 925 N N . PRO A 1 114 ? 7.058 5.214 4.323 1.00 83.00 114 PRO A N 1
ATOM 926 C CA . PRO A 1 114 ? 6.548 4.406 5.431 1.00 83.00 114 PRO A CA 1
ATOM 927 C C . PRO A 1 114 ? 5.991 5.241 6.598 1.00 83.00 114 PRO A C 1
ATOM 929 O O . PRO A 1 114 ? 5.071 4.798 7.286 1.00 83.00 114 PRO A O 1
ATOM 932 N N . LEU A 1 115 ? 6.513 6.453 6.836 1.00 86.56 115 LEU A N 1
ATOM 933 C CA . LEU A 1 115 ? 6.034 7.335 7.910 1.00 86.56 115 LEU A CA 1
ATOM 934 C C . LEU A 1 115 ? 4.640 7.873 7.584 1.00 86.56 115 LEU A C 1
ATOM 936 O O . LEU A 1 115 ? 3.741 7.843 8.422 1.00 86.56 115 LEU A O 1
ATOM 940 N N . HIS A 1 116 ? 4.457 8.319 6.348 1.00 87.69 116 HIS A N 1
ATOM 941 C CA . HIS A 1 116 ? 3.179 8.746 5.806 1.00 87.69 116 HIS A CA 1
ATOM 942 C C . HIS A 1 116 ? 2.104 7.654 5.924 1.00 87.69 116 HIS A C 1
ATOM 944 O O . HIS A 1 116 ? 0.997 7.924 6.394 1.00 87.69 116 HIS A O 1
ATOM 950 N N . LEU A 1 117 ? 2.444 6.408 5.582 1.00 90.00 117 LEU A N 1
ATOM 951 C CA . LEU A 1 117 ? 1.542 5.266 5.744 1.00 90.00 117 LEU A CA 1
ATOM 952 C C . LEU A 1 117 ? 1.223 4.972 7.209 1.00 90.00 117 LEU A C 1
ATOM 954 O O . LEU A 1 117 ? 0.067 4.712 7.539 1.00 90.00 117 LEU A O 1
ATOM 958 N N . LEU A 1 118 ? 2.209 5.071 8.105 1.00 93.00 118 LEU A N 1
ATOM 959 C CA . LEU A 1 118 ? 1.956 4.934 9.537 1.00 93.00 118 LEU A CA 1
ATOM 960 C C . LEU A 1 118 ? 0.972 6.000 10.038 1.00 93.00 118 LEU A C 1
ATOM 962 O O . LEU A 1 118 ? 0.083 5.670 10.820 1.00 93.00 118 LEU A O 1
ATOM 966 N N . ILE A 1 119 ? 1.090 7.249 9.577 1.00 93.50 119 ILE A N 1
ATOM 967 C CA . ILE A 1 119 ? 0.148 8.319 9.934 1.00 93.50 119 ILE A CA 1
ATOM 968 C C . ILE A 1 119 ? -1.260 7.988 9.433 1.00 93.50 119 ILE A C 1
ATOM 970 O O . ILE A 1 119 ? -2.205 8.115 10.208 1.00 93.50 119 ILE A O 1
ATOM 974 N N . LEU A 1 120 ? -1.416 7.509 8.192 1.00 94.75 120 LEU A N 1
ATOM 975 C CA . LEU A 1 120 ? -2.725 7.078 7.689 1.00 94.75 120 LEU A CA 1
ATOM 976 C C . LEU A 1 120 ? -3.321 5.965 8.556 1.00 94.75 120 LEU A C 1
ATOM 978 O O . LEU A 1 120 ? -4.447 6.100 9.016 1.00 94.75 120 LEU A O 1
ATOM 982 N N . VAL A 1 121 ? -2.550 4.919 8.863 1.00 96.75 121 VAL A N 1
ATOM 983 C CA . VAL A 1 121 ? -2.996 3.806 9.720 1.00 96.75 121 VAL A CA 1
ATOM 984 C C . VAL A 1 121 ? -3.416 4.298 11.107 1.00 96.75 121 VAL A C 1
ATOM 986 O O . VAL A 1 121 ? -4.438 3.863 11.638 1.00 96.75 121 VAL A O 1
ATOM 989 N N . LEU A 1 122 ? -2.658 5.222 11.704 1.00 96.94 122 LEU A N 1
ATOM 990 C CA . LEU A 1 122 ? -3.006 5.826 12.991 1.00 96.94 122 LEU A CA 1
ATOM 991 C C . LEU A 1 122 ? -4.311 6.623 12.905 1.00 96.94 122 LEU A C 1
ATOM 993 O O . LEU A 1 122 ? -5.192 6.426 13.737 1.00 96.94 122 LEU A O 1
ATOM 997 N N . LEU A 1 123 ? -4.454 7.477 11.892 1.00 97.12 123 LEU A N 1
ATOM 998 C CA . LEU A 1 123 ? -5.657 8.280 11.681 1.00 97.12 123 LEU A CA 1
ATOM 999 C C . LEU A 1 123 ? -6.887 7.413 11.401 1.00 97.12 123 LEU A C 1
ATOM 1001 O O . LEU A 1 123 ? -7.951 7.716 11.927 1.00 97.12 123 LEU A O 1
ATOM 1005 N N . SER A 1 124 ? -6.747 6.314 10.656 1.00 97.56 124 SER A N 1
ATOM 1006 C CA . SER A 1 124 ? -7.822 5.339 10.446 1.00 97.56 124 SER A CA 1
ATOM 1007 C C . SER A 1 124 ? -8.313 4.757 11.767 1.00 97.56 124 SER A C 1
ATOM 1009 O O . SER A 1 124 ? -9.509 4.772 12.039 1.00 97.56 124 SER A O 1
ATOM 1011 N N . ARG A 1 125 ? -7.388 4.303 12.625 1.00 97.12 125 ARG A N 1
ATOM 1012 C CA . ARG A 1 125 ? -7.731 3.744 13.942 1.00 97.12 125 ARG A CA 1
ATOM 1013 C C . ARG A 1 125 ? -8.372 4.790 14.851 1.00 97.12 125 ARG A C 1
ATOM 1015 O O . ARG A 1 125 ? -9.342 4.475 15.531 1.00 97.12 125 ARG A O 1
ATOM 1022 N N . LEU A 1 126 ? -7.852 6.020 14.848 1.00 97.38 126 LEU A N 1
ATOM 1023 C CA . LEU A 1 126 ? -8.425 7.143 15.599 1.00 97.38 126 LEU A CA 1
ATOM 1024 C C . LEU A 1 126 ? -9.829 7.509 15.107 1.00 97.38 126 LEU A C 1
ATOM 1026 O O . LEU A 1 126 ? -10.678 7.880 15.908 1.00 97.38 126 LEU A O 1
ATOM 1030 N N . ALA A 1 127 ? -10.087 7.366 13.809 1.00 96.81 127 ALA A N 1
ATOM 1031 C CA . ALA A 1 127 ? -11.397 7.587 13.211 1.00 96.81 127 ALA A CA 1
ATOM 1032 C C . ALA A 1 127 ? -12.410 6.465 13.513 1.00 96.81 127 ALA A C 1
ATOM 1034 O O . ALA A 1 127 ? -13.565 6.583 13.114 1.00 96.81 127 ALA A O 1
ATOM 1035 N N . GLY A 1 128 ? -11.996 5.393 14.202 1.00 96.31 128 GLY A N 1
ATOM 1036 C CA . GLY A 1 128 ? -12.824 4.216 14.477 1.00 96.31 128 GLY A CA 1
ATOM 1037 C C . GLY A 1 128 ? -12.856 3.190 13.340 1.00 96.31 128 GLY A C 1
ATOM 1038 O O . GLY A 1 128 ? -13.498 2.154 13.483 1.00 96.31 128 GLY A O 1
ATOM 1039 N N . ALA A 1 129 ? -12.135 3.435 12.245 1.00 96.75 129 ALA A N 1
ATOM 1040 C CA . ALA A 1 129 ? -12.067 2.538 11.101 1.00 96.75 129 ALA A CA 1
ATOM 1041 C C . ALA A 1 129 ? -10.965 1.478 11.271 1.00 96.75 129 ALA A C 1
ATOM 1043 O O . ALA A 1 129 ? -9.967 1.666 11.981 1.00 96.75 129 ALA A O 1
ATOM 1044 N N . GLU A 1 130 ? -11.116 0.345 10.589 1.00 96.69 130 GLU A N 1
ATOM 1045 C CA . GLU A 1 130 ? -10.113 -0.719 10.578 1.00 96.69 130 GLU A CA 1
ATOM 1046 C C . GLU A 1 130 ? -9.249 -0.643 9.313 1.00 96.69 130 GLU A C 1
ATOM 1048 O O . GLU A 1 130 ? -9.731 -0.974 8.226 1.00 96.69 130 GLU A O 1
ATOM 1053 N N . PRO A 1 131 ? -7.977 -0.210 9.423 1.00 97.19 131 PRO A N 1
ATOM 1054 C CA . PRO A 1 131 ? -7.056 -0.233 8.302 1.00 97.19 131 PRO A CA 1
ATOM 1055 C C . PRO A 1 131 ? -6.552 -1.650 8.020 1.00 97.19 131 PRO A C 1
ATOM 1057 O O . PRO A 1 131 ? -6.288 -2.426 8.944 1.00 97.19 131 PRO A O 1
ATOM 1060 N N . ALA A 1 132 ? -6.353 -1.940 6.740 1.00 96.19 132 ALA A N 1
ATOM 1061 C CA . ALA A 1 132 ? -5.725 -3.147 6.226 1.00 96.19 132 ALA A CA 1
ATOM 1062 C C . ALA A 1 132 ? -4.883 -2.802 4.997 1.00 96.19 132 ALA A C 1
ATOM 1064 O O . ALA A 1 132 ? -5.223 -1.885 4.245 1.00 96.19 132 ALA A O 1
ATOM 1065 N N . PHE A 1 133 ? -3.800 -3.546 4.771 1.00 95.12 133 PHE A N 1
ATOM 1066 C CA . PHE A 1 133 ? -3.179 -3.529 3.449 1.00 95.12 133 PHE A CA 1
ATOM 1067 C C . PHE A 1 133 ? -4.031 -4.338 2.477 1.00 95.12 133 PHE A C 1
ATOM 1069 O O . PHE A 1 133 ? -4.577 -5.373 2.863 1.00 95.12 133 PHE A O 1
ATOM 1076 N N . PHE A 1 134 ? -4.151 -3.859 1.240 1.00 93.81 134 PHE A N 1
ATOM 1077 C CA . PHE A 1 134 ? -4.953 -4.513 0.211 1.00 93.81 134 PHE A CA 1
ATOM 1078 C C . PHE A 1 134 ? -4.191 -4.608 -1.109 1.00 93.81 134 PHE A C 1
ATOM 1080 O O . PHE A 1 134 ? -3.886 -3.593 -1.732 1.00 93.81 134 PHE A O 1
ATOM 1087 N N . LEU A 1 135 ? -3.855 -5.836 -1.507 1.00 91.50 135 LEU A N 1
ATOM 1088 C CA . LEU A 1 135 ? -3.121 -6.165 -2.734 1.00 91.50 135 LEU A CA 1
ATOM 1089 C C . LEU A 1 135 ? -1.829 -5.342 -2.891 1.00 91.50 135 LEU A C 1
ATOM 1091 O O . LEU A 1 135 ? -1.419 -4.967 -3.988 1.00 91.50 135 LEU A O 1
ATOM 1095 N N . ALA A 1 136 ? -1.197 -5.033 -1.757 1.00 89.25 136 ALA A N 1
ATOM 1096 C CA . ALA A 1 136 ? 0.029 -4.255 -1.689 1.00 89.25 136 ALA A CA 1
ATOM 1097 C C . ALA A 1 136 ? 1.260 -5.170 -1.638 1.00 89.25 136 ALA A C 1
ATOM 1099 O O . ALA A 1 136 ? 1.237 -6.218 -0.985 1.00 89.25 136 ALA A O 1
ATOM 1100 N N . GLY A 1 137 ? 2.340 -4.732 -2.284 1.00 88.56 137 GLY A N 1
ATOM 1101 C CA . GLY A 1 137 ? 3.691 -5.257 -2.100 1.00 8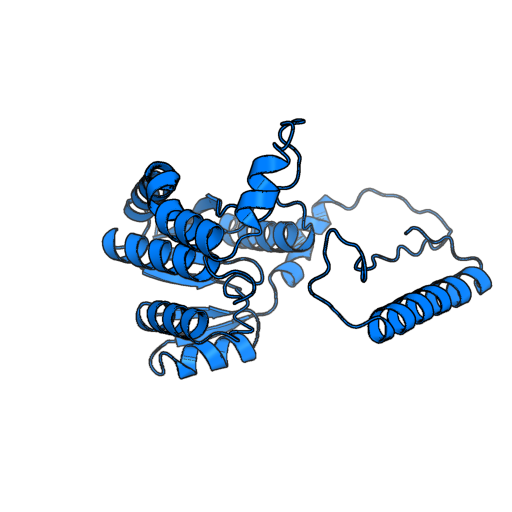8.56 137 GLY A CA 1
ATOM 1102 C C . GLY A 1 137 ? 4.407 -4.577 -0.930 1.00 88.56 137 GLY A C 1
ATOM 1103 O O . GLY A 1 137 ? 4.282 -3.363 -0.719 1.00 88.56 137 GLY A O 1
ATOM 1104 N N . ILE A 1 138 ? 5.159 -5.364 -0.163 1.00 87.94 138 ILE A N 1
ATOM 1105 C CA . ILE A 1 138 ? 5.902 -4.938 1.021 1.00 87.94 138 ILE A CA 1
ATOM 1106 C C . ILE A 1 138 ? 7.364 -5.353 0.876 1.00 87.94 138 ILE A C 1
ATOM 1108 O O . ILE A 1 138 ? 7.694 -6.530 0.770 1.00 87.94 138 ILE A O 1
ATOM 1112 N N . GLY A 1 139 ? 8.250 -4.367 0.964 1.00 81.56 139 GLY A N 1
ATOM 1113 C CA . GLY A 1 139 ? 9.690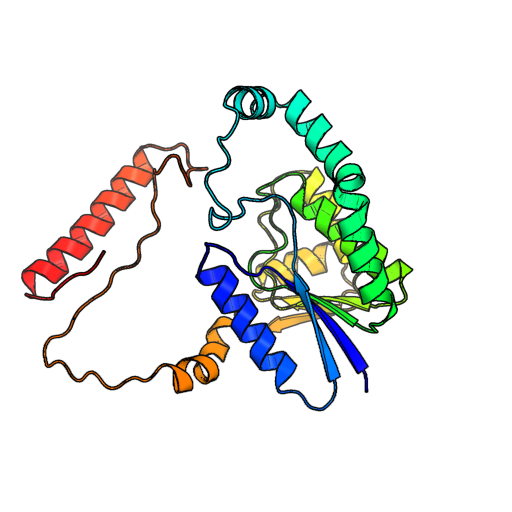 -4.522 0.849 1.00 81.56 139 GLY A CA 1
ATOM 1114 C C . GLY A 1 139 ? 10.250 -4.096 -0.514 1.00 81.56 139 GLY A C 1
ATOM 1115 O O . GLY A 1 139 ? 9.494 -3.835 -1.444 1.00 81.56 139 GLY A O 1
ATOM 1116 N N . PRO A 1 140 ? 11.584 -3.998 -0.635 1.00 79.75 140 PRO A N 1
ATOM 1117 C CA . PRO A 1 140 ? 12.575 -4.316 0.397 1.00 79.75 140 PRO A CA 1
ATOM 1118 C C . PRO A 1 140 ? 12.608 -3.287 1.546 1.00 79.75 140 PRO A C 1
ATOM 1120 O O . PRO A 1 140 ? 12.347 -2.101 1.348 1.00 79.75 140 PRO A O 1
ATOM 1123 N N . LEU A 1 141 ? 12.920 -3.754 2.765 1.00 83.69 141 LEU A N 1
ATOM 1124 C CA . LEU A 1 141 ? 13.036 -2.942 3.992 1.00 83.69 141 LEU A CA 1
ATOM 1125 C C . LEU A 1 141 ? 14.487 -2.940 4.512 1.00 83.69 141 LEU A C 1
ATOM 1127 O O . LEU A 1 141 ? 14.848 -3.666 5.451 1.00 83.69 141 LEU A O 1
ATOM 1131 N N . ASN A 1 142 ? 15.337 -2.134 3.880 1.00 81.25 142 ASN A N 1
ATOM 1132 C CA . ASN A 1 142 ? 16.792 -2.183 4.066 1.00 81.25 142 ASN A CA 1
ATOM 1133 C C . ASN A 1 142 ? 17.280 -1.419 5.312 1.00 81.25 142 ASN A C 1
ATOM 1135 O O . ASN A 1 142 ? 18.215 -1.852 5.994 1.00 81.25 142 ASN A O 1
ATOM 1139 N N . SER A 1 143 ? 16.627 -0.319 5.673 1.00 83.12 143 SER A N 1
ATOM 1140 C CA . SER A 1 143 ? 16.974 0.543 6.800 1.00 83.12 143 SER A CA 1
ATOM 1141 C C . SER A 1 143 ? 16.333 0.086 8.115 1.00 83.12 143 SER A C 1
ATOM 1143 O O . SER A 1 143 ? 15.254 -0.510 8.169 1.00 83.12 143 SER A O 1
ATOM 1145 N N . LYS A 1 144 ? 17.000 0.399 9.237 1.00 85.81 144 LYS A N 1
ATOM 1146 C CA . LYS A 1 144 ? 16.459 0.140 10.584 1.00 85.81 144 LYS A CA 1
ATOM 1147 C C . LYS A 1 144 ? 15.159 0.918 10.831 1.00 85.81 144 LYS A C 1
ATOM 1149 O O . LYS A 1 144 ? 14.260 0.394 11.481 1.00 85.81 144 LYS A O 1
ATOM 1154 N N . PHE A 1 145 ? 15.059 2.137 10.299 1.00 84.31 145 PHE A N 1
ATOM 1155 C CA . PHE A 1 145 ? 13.894 3.002 10.472 1.00 84.31 145 PHE A CA 1
ATOM 1156 C C . PHE A 1 145 ? 12.688 2.518 9.659 1.00 84.31 145 PHE A C 1
ATOM 1158 O O . PHE A 1 145 ? 11.609 2.366 10.226 1.00 84.31 145 PHE A O 1
ATOM 1165 N N . GLY A 1 146 ? 12.876 2.166 8.383 1.00 86.06 146 GLY A N 1
ATOM 1166 C CA . GLY A 1 146 ? 11.828 1.572 7.547 1.00 86.06 146 GLY A CA 1
ATOM 1167 C C . GLY A 1 146 ? 11.273 0.284 8.158 1.00 86.06 146 GLY A C 1
ATOM 1168 O O . GLY A 1 146 ? 10.059 0.141 8.304 1.00 86.06 146 GLY A O 1
ATOM 1169 N N . ARG A 1 147 ? 12.150 -0.606 8.651 1.00 90.12 147 ARG A N 1
ATOM 1170 C CA . ARG A 1 147 ? 11.738 -1.806 9.407 1.00 90.12 147 ARG A CA 1
ATOM 1171 C C . ARG A 1 147 ? 10.971 -1.475 10.684 1.00 90.12 147 ARG A C 1
ATOM 1173 O O . ARG A 1 147 ? 9.984 -2.140 10.996 1.00 90.12 147 ARG A O 1
ATOM 1180 N N . PHE A 1 148 ? 11.412 -0.466 11.434 1.00 91.81 148 PHE A N 1
ATOM 1181 C CA . PHE A 1 148 ? 10.712 -0.022 12.637 1.00 91.81 148 PHE A CA 1
ATOM 1182 C C . PHE A 1 148 ? 9.299 0.472 12.305 1.00 91.81 148 PHE A C 1
ATOM 1184 O O . PHE A 1 148 ? 8.339 0.020 12.927 1.00 91.81 148 PHE A O 1
ATOM 1191 N N . LEU A 1 149 ? 9.148 1.336 11.299 1.00 91.88 149 LEU A N 1
ATOM 1192 C CA . LEU A 1 149 ? 7.847 1.854 10.874 1.00 91.88 149 LEU A CA 1
ATOM 1193 C C . LEU A 1 149 ? 6.935 0.747 10.340 1.00 91.88 149 LEU A C 1
ATOM 1195 O O . LEU A 1 149 ? 5.791 0.649 10.781 1.00 91.88 149 LEU A O 1
ATOM 1199 N N . ALA A 1 150 ? 7.453 -0.136 9.484 1.00 91.88 150 ALA A N 1
ATOM 1200 C CA . ALA A 1 150 ? 6.718 -1.292 8.978 1.00 91.88 150 ALA A CA 1
ATOM 1201 C C . ALA A 1 150 ? 6.215 -2.189 10.118 1.00 91.88 150 ALA A C 1
ATOM 1203 O O . ALA A 1 150 ? 5.038 -2.549 10.150 1.00 91.88 150 ALA A O 1
ATOM 1204 N N . LYS A 1 151 ? 7.060 -2.461 11.123 1.00 94.88 151 LYS A N 1
ATOM 1205 C CA . LYS A 1 151 ? 6.652 -3.191 12.330 1.00 94.88 151 LYS A CA 1
ATOM 1206 C C . LYS A 1 151 ? 5.532 -2.469 13.080 1.00 94.88 151 LYS A C 1
ATOM 1208 O O . LYS A 1 151 ? 4.564 -3.097 13.504 1.00 94.88 151 LYS A O 1
ATOM 1213 N N . ARG A 1 152 ? 5.634 -1.146 13.257 1.00 95.94 152 ARG A N 1
ATOM 1214 C CA . ARG A 1 152 ? 4.595 -0.349 13.937 1.00 95.94 152 ARG A CA 1
ATOM 1215 C C . ARG A 1 152 ? 3.275 -0.353 13.171 1.00 95.94 152 ARG A C 1
ATOM 1217 O O . ARG A 1 152 ? 2.233 -0.364 13.828 1.00 95.94 152 ARG A O 1
ATOM 1224 N N . ILE A 1 153 ? 3.314 -0.364 11.841 1.00 95.38 153 ILE A N 1
ATOM 1225 C CA . ILE A 1 153 ? 2.126 -0.520 11.002 1.00 95.38 153 ILE A CA 1
ATOM 1226 C C . ILE A 1 153 ? 1.530 -1.916 11.200 1.00 95.38 153 ILE A C 1
ATOM 1228 O O . ILE A 1 153 ? 0.386 -2.010 11.629 1.00 95.38 153 ILE A O 1
ATOM 1232 N N . ALA A 1 154 ? 2.308 -2.981 10.987 1.00 95.62 154 ALA A N 1
ATOM 1233 C CA . ALA A 1 154 ? 1.835 -4.367 11.054 1.00 95.62 154 ALA A CA 1
ATOM 1234 C C . ALA A 1 154 ? 1.151 -4.709 12.390 1.00 95.62 154 ALA A C 1
ATOM 1236 O O . ALA A 1 154 ? 0.106 -5.355 12.409 1.00 95.62 154 ALA A O 1
ATOM 1237 N N . LEU A 1 155 ? 1.686 -4.210 13.511 1.00 96.75 155 LEU A N 1
ATOM 1238 C CA . LEU A 1 155 ? 1.105 -4.391 14.850 1.00 96.75 155 LEU A CA 1
ATOM 1239 C C . LEU A 1 155 ? -0.267 -3.716 15.049 1.00 96.75 155 LEU A C 1
ATOM 1241 O O . LEU A 1 155 ? -0.924 -3.959 16.058 1.00 96.75 155 LEU A O 1
ATOM 1245 N N . ARG A 1 156 ? -0.691 -2.832 14.139 1.00 96.19 156 ARG A N 1
ATOM 1246 C CA . ARG A 1 156 ? -1.977 -2.109 14.194 1.00 96.19 156 ARG A CA 1
ATOM 1247 C C . ARG A 1 156 ? -3.016 -2.653 13.223 1.00 96.19 156 ARG A C 1
ATOM 1249 O O . ARG A 1 156 ? -4.163 -2.211 13.275 1.00 96.19 156 ARG A O 1
ATOM 1256 N N . LEU A 1 157 ? -2.618 -3.576 12.356 1.00 96.44 157 LEU A N 1
ATOM 1257 C CA . LEU A 1 157 ? -3.511 -4.242 11.423 1.00 96.44 157 LEU A CA 1
ATOM 1258 C C . LEU A 1 157 ? -4.118 -5.470 12.109 1.00 96.44 157 LEU A C 1
ATOM 1260 O O . LEU A 1 157 ? -3.464 -6.133 12.917 1.00 96.44 157 LEU A O 1
ATOM 1264 N N . LYS A 1 158 ? -5.384 -5.757 11.799 1.00 95.69 158 LYS A N 1
ATOM 1265 C CA . LYS A 1 158 ? -6.070 -6.991 12.226 1.00 95.69 158 LYS A CA 1
ATOM 1266 C C . LYS A 1 158 ? -6.107 -8.035 11.115 1.00 95.69 158 LYS A C 1
ATOM 1268 O O . LYS A 1 158 ? -6.086 -9.232 11.391 1.00 95.69 158 LYS A O 1
ATOM 1273 N N . PHE A 1 159 ? -6.144 -7.567 9.873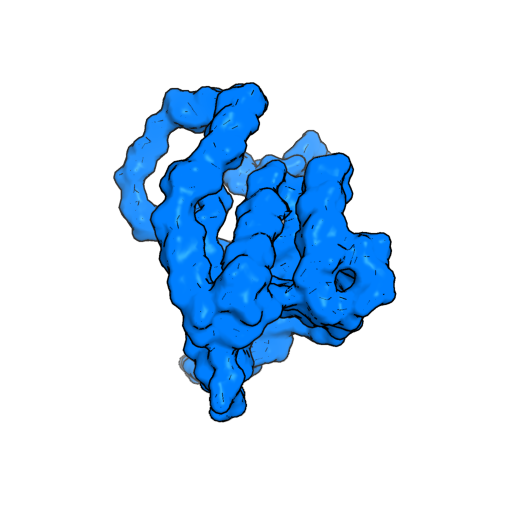 1.00 96.25 159 PHE A N 1
ATOM 1274 C CA . PHE A 1 159 ? -6.050 -8.377 8.673 1.00 96.25 159 PHE A CA 1
ATOM 1275 C C . PHE A 1 159 ? -5.325 -7.588 7.579 1.00 96.25 159 PHE A C 1
ATOM 1277 O O . PHE A 1 159 ? -5.295 -6.356 7.629 1.00 96.25 159 PHE A O 1
ATOM 1284 N N . SER A 1 160 ? -4.763 -8.302 6.610 1.00 95.94 160 SER A N 1
ATOM 1285 C CA . SER A 1 160 ? -4.198 -7.738 5.386 1.00 95.94 160 SER A CA 1
ATOM 1286 C C . SER A 1 160 ? -4.357 -8.722 4.236 1.00 95.94 160 SER A C 1
ATOM 1288 O O . SER A 1 160 ? -4.305 -9.935 4.430 1.00 95.94 160 SER A O 1
ATOM 1290 N N . ILE A 1 161 ? -4.487 -8.191 3.030 1.00 95.00 161 ILE A N 1
ATOM 1291 C CA . ILE A 1 161 ? -4.388 -8.943 1.785 1.00 95.00 161 ILE A CA 1
ATOM 1292 C C . ILE A 1 161 ? -3.184 -8.378 1.040 1.00 95.00 161 ILE A C 1
ATOM 1294 O O . ILE A 1 161 ? -3.106 -7.171 0.810 1.00 95.00 161 ILE A O 1
ATOM 1298 N N . VAL A 1 162 ? -2.225 -9.227 0.697 1.00 94.19 162 VAL A N 1
ATOM 1299 C CA . VAL A 1 162 ? -0.992 -8.839 -0.001 1.00 94.19 162 VAL A CA 1
ATOM 1300 C C . VAL A 1 162 ? -0.889 -9.564 -1.332 1.00 94.19 162 VAL A C 1
ATOM 1302 O O . VAL A 1 162 ? -1.606 -10.534 -1.571 1.00 94.19 162 VAL A O 1
ATOM 1305 N N . ARG A 1 163 ? -0.009 -9.076 -2.205 1.00 90.81 163 ARG A N 1
ATOM 1306 C CA . ARG A 1 163 ? 0.117 -9.608 -3.568 1.00 90.81 163 ARG A CA 1
ATOM 1307 C C . ARG A 1 163 ? 1.112 -10.765 -3.726 1.00 90.81 163 ARG A C 1
ATOM 1309 O O . ARG A 1 163 ? 1.137 -11.418 -4.761 1.00 90.81 163 ARG A O 1
ATOM 1316 N N . ASP A 1 164 ? 1.976 -10.975 -2.733 1.00 91.25 164 ASP A N 1
ATOM 1317 C CA . ASP A 1 164 ? 3.060 -11.958 -2.792 1.00 91.25 164 ASP A CA 1
ATOM 1318 C C . ASP A 1 164 ? 3.418 -12.530 -1.407 1.00 91.25 164 ASP A C 1
ATOM 1320 O O . ASP A 1 164 ? 3.175 -11.914 -0.362 1.00 91.25 164 ASP A O 1
ATOM 1324 N N . GLU A 1 165 ? 4.008 -13.729 -1.403 1.00 93.75 165 GLU A N 1
ATOM 1325 C CA . GLU A 1 165 ? 4.349 -14.470 -0.180 1.00 93.75 165 GLU A CA 1
ATOM 1326 C C . GLU A 1 165 ? 5.458 -13.779 0.633 1.00 93.75 165 GLU A C 1
ATOM 1328 O O . GLU A 1 165 ? 5.479 -13.854 1.863 1.00 93.75 165 GLU A O 1
ATOM 1333 N N . LEU A 1 166 ? 6.360 -13.045 -0.033 1.00 92.00 166 LEU A N 1
ATOM 1334 C CA . LEU A 1 166 ? 7.408 -12.280 0.644 1.00 92.00 166 LEU A CA 1
ATOM 1335 C C . LEU A 1 166 ? 6.782 -11.195 1.528 1.00 92.00 166 LEU A C 1
ATOM 1337 O O . LEU A 1 166 ? 7.114 -11.088 2.711 1.00 92.00 166 LEU A O 1
ATOM 1341 N N . SER A 1 167 ? 5.825 -10.445 0.991 1.00 92.69 167 SER A N 1
ATOM 1342 C CA . SER A 1 167 ? 5.079 -9.416 1.710 1.00 92.69 167 SER A CA 1
ATOM 1343 C C . SER A 1 167 ? 4.352 -9.988 2.925 1.00 92.69 167 SER A C 1
ATOM 1345 O O . SER A 1 167 ? 4.381 -9.394 4.008 1.00 92.69 167 SER A O 1
ATOM 1347 N N . LYS A 1 168 ? 3.754 -11.176 2.771 1.00 95.50 168 LYS A N 1
ATOM 1348 C CA . LYS A 1 168 ? 3.110 -11.905 3.869 1.00 95.50 168 LYS A CA 1
ATOM 1349 C C . LYS A 1 168 ? 4.110 -12.283 4.954 1.00 95.50 168 LYS A C 1
ATOM 1351 O O . LYS A 1 168 ? 3.898 -11.929 6.113 1.00 95.50 168 LYS A O 1
ATOM 1356 N N . SER A 1 169 ? 5.233 -12.891 4.574 1.00 95.31 169 SER A N 1
ATOM 1357 C CA . SER A 1 169 ? 6.275 -13.299 5.521 1.00 95.31 169 SER A CA 1
ATOM 1358 C C . SER A 1 169 ? 6.811 -12.121 6.348 1.00 95.31 169 SER A C 1
ATOM 1360 O O . SER A 1 169 ? 7.042 -12.248 7.552 1.00 95.31 169 SER A O 1
ATOM 1362 N N . ILE A 1 170 ? 6.950 -10.936 5.737 1.00 94.12 170 ILE A N 1
ATOM 1363 C CA . ILE A 1 170 ? 7.394 -9.716 6.424 1.00 94.12 170 ILE A CA 1
ATOM 1364 C C . ILE A 1 170 ? 6.357 -9.263 7.456 1.00 94.12 170 ILE A C 1
ATOM 1366 O O . ILE A 1 170 ? 6.716 -8.917 8.586 1.00 94.12 170 ILE A O 1
ATOM 1370 N N . LEU A 1 171 ? 5.076 -9.254 7.085 1.00 94.94 171 LEU A N 1
ATOM 1371 C CA . LEU A 1 171 ? 3.995 -8.852 7.980 1.00 94.94 171 LEU A CA 1
ATOM 1372 C C . LEU A 1 171 ? 3.827 -9.811 9.160 1.00 94.94 171 LEU A C 1
ATOM 1374 O O . LEU A 1 171 ? 3.758 -9.351 10.300 1.00 94.94 171 LEU A O 1
ATOM 1378 N N . GLU A 1 172 ? 3.811 -11.119 8.904 1.00 96.00 172 GLU A N 1
ATOM 1379 C CA . GLU A 1 172 ? 3.681 -12.157 9.934 1.00 96.00 172 GLU A CA 1
ATOM 1380 C C . GLU A 1 172 ? 4.880 -12.151 10.886 1.00 96.00 172 GLU A C 1
ATOM 1382 O O . GLU A 1 172 ? 4.714 -12.236 12.102 1.00 96.00 172 GLU A O 1
ATOM 1387 N N . LYS A 1 173 ? 6.093 -11.917 10.367 1.00 95.81 173 LYS A N 1
ATOM 1388 C CA . LYS A 1 173 ? 7.286 -11.712 11.200 1.00 95.81 173 LYS A CA 1
ATOM 1389 C C . LYS A 1 173 ? 7.118 -10.554 12.187 1.00 95.81 173 LYS A C 1
ATOM 1391 O O . LYS A 1 173 ? 7.645 -10.608 13.299 1.00 95.81 173 LYS A O 1
ATOM 1396 N N . TYR A 1 174 ? 6.440 -9.477 11.792 1.00 95.38 174 TYR A N 1
ATOM 1397 C CA . TYR A 1 174 ? 6.230 -8.314 12.658 1.00 95.38 174 TYR A CA 1
ATOM 1398 C C . TYR A 1 174 ? 5.009 -8.428 13.566 1.00 95.38 174 TYR A C 1
ATOM 1400 O O . TYR A 1 174 ? 5.032 -7.875 14.669 1.00 95.38 174 TYR A O 1
ATOM 1408 N N . ASN A 1 175 ? 3.970 -9.126 13.121 1.00 97.12 175 ASN A N 1
ATOM 1409 C CA . ASN A 1 175 ? 2.766 -9.399 13.886 1.00 97.12 175 ASN A CA 1
ATOM 1410 C C . ASN A 1 175 ? 2.295 -10.841 13.617 1.00 97.12 175 ASN A C 1
ATOM 1412 O O . ASN A 1 175 ? 1.462 -11.046 12.737 1.00 97.12 175 ASN A O 1
ATOM 1416 N N . PRO A 1 176 ? 2.759 -11.832 14.402 1.00 95.56 176 PRO A N 1
ATOM 1417 C CA . PRO A 1 176 ? 2.394 -13.240 14.204 1.00 95.56 176 PRO A CA 1
ATOM 1418 C C . PRO A 1 176 ? 0.899 -13.549 14.373 1.00 95.56 176 PRO A C 1
ATOM 1420 O O . PRO A 1 176 ? 0.447 -14.628 14.013 1.00 95.56 176 PRO A O 1
ATOM 1423 N N . LYS A 1 177 ? 0.120 -12.623 14.952 1.00 95.62 177 LYS A N 1
ATOM 1424 C CA . LYS A 1 177 ? -1.338 -12.751 15.119 1.00 95.62 177 LYS A CA 1
ATOM 1425 C C . LYS A 1 177 ? -2.126 -12.139 13.955 1.00 95.62 177 LYS A C 1
ATOM 1427 O O . LYS A 1 177 ? -3.355 -12.200 13.959 1.00 95.62 177 LYS A O 1
ATOM 1432 N N . LEU A 1 178 ? -1.450 -11.488 13.008 1.00 96.44 178 LEU A N 1
ATOM 1433 C CA . LEU A 1 178 ? -2.086 -10.850 11.865 1.00 96.44 178 LEU A CA 1
ATOM 1434 C C . LEU A 1 178 ? -2.600 -11.910 10.893 1.00 96.44 178 LEU A C 1
ATOM 1436 O O . LEU A 1 178 ? -1.840 -12.759 10.443 1.00 96.44 178 LEU A O 1
ATOM 1440 N N . LYS A 1 179 ? -3.877 -11.824 10.516 1.00 96.94 179 LYS A N 1
ATOM 1441 C CA . LYS A 1 179 ? -4.420 -12.652 9.435 1.00 96.94 179 LYS A CA 1
ATOM 1442 C C . LYS A 1 179 ? -3.982 -12.066 8.095 1.00 96.94 179 LYS A C 1
ATOM 1444 O O . LYS A 1 179 ? -4.440 -10.980 7.737 1.00 96.94 179 LYS A O 1
ATOM 1449 N N . VAL A 1 180 ? -3.099 -12.754 7.376 1.00 96.81 180 VAL A N 1
ATOM 1450 C CA . VAL A 1 180 ? -2.619 -12.312 6.063 1.00 96.81 180 VAL A CA 1
ATOM 1451 C C . VAL A 1 180 ? -3.018 -13.315 4.989 1.00 96.81 180 VAL A C 1
ATOM 1453 O O . VAL A 1 180 ? -2.678 -14.492 5.071 1.00 96.81 180 VAL A O 1
ATOM 1456 N N . SER A 1 181 ? -3.717 -12.837 3.965 1.00 96.69 181 SER A N 1
ATOM 1457 C CA . SER A 1 181 ? -4.029 -13.613 2.763 1.00 96.69 181 SER A CA 1
ATOM 1458 C C . SER A 1 181 ? -3.197 -13.115 1.590 1.00 96.69 181 SER A C 1
ATOM 1460 O O . SER A 1 181 ? -2.880 -11.927 1.508 1.00 96.69 181 SER A O 1
ATOM 1462 N N . VAL A 1 182 ? -2.860 -14.023 0.679 1.00 95.25 182 VAL A N 1
ATOM 1463 C CA . VAL A 1 182 ? -2.165 -13.693 -0.566 1.00 95.25 182 VAL A CA 1
ATOM 1464 C C . VAL A 1 182 ? -3.143 -13.863 -1.713 1.00 95.25 182 VAL A C 1
ATOM 1466 O O . VAL A 1 182 ? -3.813 -14.890 -1.803 1.00 95.25 182 VAL A O 1
ATOM 1469 N N . LEU A 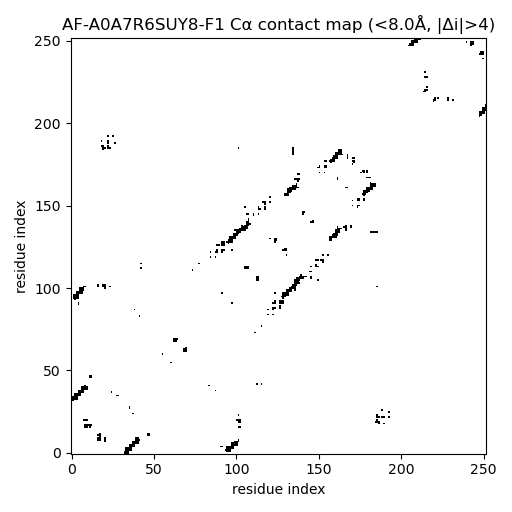1 183 ? -3.233 -12.850 -2.564 1.00 91.25 183 LEU A N 1
ATOM 1470 C CA . LEU A 1 183 ? -3.974 -12.896 -3.818 1.00 91.25 183 LEU A CA 1
ATOM 1471 C C . LEU A 1 183 ? -3.058 -12.444 -4.961 1.00 91.25 183 LEU A C 1
ATOM 1473 O O . LEU A 1 183 ? -2.103 -11.714 -4.700 1.00 91.25 183 LEU A O 1
ATOM 1477 N N . PRO A 1 184 ? -3.325 -12.858 -6.212 1.00 86.69 184 PRO A N 1
ATOM 1478 C CA . PRO A 1 184 ? -2.560 -12.393 -7.364 1.00 86.69 184 PRO A CA 1
ATOM 1479 C C . PRO A 1 184 ? -2.572 -10.867 -7.502 1.00 86.69 184 PRO A C 1
ATOM 1481 O O . PRO A 1 184 ? -3.451 -10.181 -6.972 1.00 86.69 184 PRO A O 1
ATOM 1484 N N . ASP A 1 185 ? -1.602 -10.340 -8.250 1.00 85.50 185 ASP A N 1
ATOM 1485 C CA . ASP A 1 185 ? -1.543 -8.911 -8.552 1.00 85.50 185 ASP A CA 1
ATOM 1486 C C . ASP A 1 185 ? -2.861 -8.437 -9.206 1.00 85.50 185 ASP A C 1
ATOM 1488 O O . ASP A 1 185 ? -3.394 -9.136 -10.076 1.00 85.50 185 ASP A O 1
ATOM 1492 N N . PRO A 1 186 ? -3.404 -7.265 -8.822 1.00 84.94 186 PRO A N 1
ATOM 1493 C CA . PRO A 1 186 ? -4.688 -6.797 -9.333 1.00 84.94 186 PRO A CA 1
ATOM 1494 C C . PRO A 1 186 ? -4.777 -6.708 -10.856 1.00 84.94 186 PRO A C 1
ATOM 1496 O O . PRO A 1 186 ? -5.871 -6.814 -11.400 1.00 84.94 186 PRO A O 1
ATOM 1499 N N . VAL A 1 187 ? -3.646 -6.547 -11.553 1.00 85.19 187 VAL A N 1
ATOM 1500 C CA . VAL A 1 187 ? -3.607 -6.491 -13.025 1.00 85.19 187 VAL A CA 1
ATOM 1501 C C . VAL A 1 187 ? -4.143 -7.771 -13.669 1.00 85.19 187 VAL A C 1
ATOM 1503 O O . VAL A 1 187 ? -4.656 -7.721 -14.784 1.00 85.19 187 VAL A O 1
ATOM 1506 N N . PHE A 1 188 ? -4.111 -8.915 -12.980 1.00 82.56 188 PHE A N 1
ATOM 1507 C CA . PHE A 1 188 ? -4.728 -10.139 -13.499 1.00 82.56 188 PHE A CA 1
ATOM 1508 C C . PHE A 1 188 ? -6.258 -10.044 -13.616 1.00 82.56 188 PHE A C 1
ATOM 1510 O O . PHE A 1 188 ? -6.849 -10.803 -14.378 1.00 82.56 188 PHE A O 1
ATOM 1517 N N . PHE A 1 189 ? -6.893 -9.077 -12.948 1.00 78.00 189 PHE A N 1
ATOM 1518 C CA . PHE A 1 189 ? -8.321 -8.780 -13.091 1.00 78.00 189 PHE A CA 1
ATOM 1519 C C . PHE A 1 189 ? -8.612 -7.738 -14.189 1.00 78.00 189 PHE A C 1
ATOM 1521 O O . PHE A 1 189 ? -9.761 -7.357 -14.395 1.00 78.00 189 PHE A O 1
ATOM 1528 N N . ALA A 1 190 ? -7.601 -7.295 -14.948 1.00 77.38 190 ALA A N 1
ATOM 1529 C CA . ALA A 1 190 ? -7.757 -6.281 -15.996 1.00 77.38 190 ALA A CA 1
ATOM 1530 C C . ALA A 1 190 ? -8.599 -6.736 -17.201 1.00 77.38 190 ALA A C 1
ATOM 1532 O O . ALA A 1 190 ? -8.908 -5.918 -18.067 1.00 77.38 190 ALA A O 1
ATOM 1533 N N . GLU A 1 191 ? -8.966 -8.016 -17.307 1.00 69.31 191 GLU A N 1
ATOM 1534 C CA . GLU A 1 191 ? -9.737 -8.530 -18.445 1.00 69.31 191 GLU A CA 1
ATOM 1535 C C . GLU A 1 191 ? -11.052 -7.758 -18.650 1.00 69.31 191 GLU A C 1
ATOM 1537 O O . GLU A 1 191 ? -11.424 -7.449 -19.783 1.00 69.31 191 GLU A O 1
ATOM 1542 N N . GLU A 1 192 ? -11.723 -7.376 -17.564 1.00 64.31 192 GLU A N 1
ATOM 1543 C CA . GLU A 1 192 ? -12.954 -6.582 -17.609 1.00 64.31 192 GLU A CA 1
ATOM 1544 C C . GLU A 1 192 ? -12.709 -5.162 -18.134 1.00 64.31 192 GLU A C 1
ATOM 1546 O O . GLU A 1 192 ? -13.460 -4.688 -18.991 1.00 64.31 192 GLU A O 1
ATOM 1551 N N . LEU A 1 193 ? -11.592 -4.533 -17.751 1.00 64.00 193 LEU A N 1
ATOM 1552 C CA . LEU A 1 193 ? -11.164 -3.245 -18.308 1.00 64.00 193 LEU A CA 1
ATOM 1553 C C . LEU A 1 193 ? -10.870 -3.364 -19.811 1.00 64.00 193 LEU A C 1
ATOM 1555 O O . LEU A 1 193 ? -11.265 -2.510 -20.606 1.00 64.00 193 LEU A O 1
ATOM 1559 N N . LEU A 1 194 ? -10.215 -4.448 -20.229 1.00 67.88 194 LEU A N 1
ATOM 1560 C CA . LEU A 1 194 ? -9.787 -4.658 -21.612 1.00 67.88 194 LEU A CA 1
ATOM 1561 C C . LEU A 1 194 ? -10.934 -5.027 -22.562 1.00 67.88 194 LEU A C 1
ATOM 1563 O O . LEU A 1 194 ? -10.834 -4.747 -23.760 1.00 67.88 194 LEU A O 1
ATOM 1567 N N . LYS A 1 195 ? -12.042 -5.593 -22.062 1.00 66.38 195 LYS A N 1
ATOM 1568 C CA . LYS A 1 195 ? -13.262 -5.821 -22.863 1.00 66.38 195 LYS A CA 1
ATOM 1569 C C . LYS A 1 195 ? -13.792 -4.514 -23.465 1.00 66.38 195 LYS A C 1
ATOM 1571 O O . LYS A 1 195 ? -14.242 -4.527 -24.608 1.00 66.38 195 LYS A O 1
ATOM 1576 N N . SER A 1 196 ? -13.644 -3.389 -22.760 1.00 58.56 196 SER A N 1
ATOM 1577 C CA . SER A 1 196 ? -14.032 -2.056 -23.249 1.00 58.56 196 SER A CA 1
ATOM 1578 C C . SER A 1 196 ? -13.057 -1.455 -24.279 1.00 58.56 196 SER A C 1
ATOM 1580 O O . SER A 1 196 ? -13.447 -0.625 -25.099 1.00 58.56 196 SER A O 1
ATOM 1582 N N . ALA A 1 197 ? -11.795 -1.902 -24.283 1.00 61.66 197 ALA A N 1
ATOM 1583 C CA . ALA A 1 197 ? -10.722 -1.354 -25.114 1.00 61.66 197 ALA A CA 1
ATOM 1584 C C . ALA A 1 197 ? -10.558 -2.052 -26.478 1.00 61.66 197 ALA A C 1
ATOM 1586 O O . ALA A 1 197 ? -9.749 -1.614 -27.302 1.00 61.66 197 ALA A O 1
ATOM 1587 N N . LYS A 1 198 ? -11.310 -3.129 -26.755 1.00 55.91 198 LYS A N 1
ATOM 1588 C CA . LYS A 1 198 ? -11.278 -3.825 -28.051 1.00 55.91 198 LYS A CA 1
ATOM 1589 C C . LYS A 1 198 ? -11.885 -2.954 -29.157 1.00 55.91 198 LYS A C 1
ATOM 1591 O O . LYS A 1 198 ? -13.043 -3.105 -29.533 1.00 55.91 198 LYS A O 1
ATOM 1596 N N . LYS A 1 199 ? -11.070 -2.070 -29.733 1.00 54.91 199 LYS A N 1
ATOM 1597 C CA . LYS A 1 199 ? -11.357 -1.405 -31.007 1.00 54.91 199 LYS A CA 1
ATOM 1598 C C . LYS A 1 199 ? -10.707 -2.203 -32.139 1.00 54.91 199 LYS A C 1
ATOM 1600 O O . LYS A 1 199 ? -9.495 -2.403 -32.156 1.00 54.91 199 LYS A O 1
ATOM 1605 N N . ASN A 1 200 ? -11.546 -2.684 -33.056 1.00 58.84 200 ASN A N 1
ATOM 1606 C CA . ASN A 1 200 ? -11.177 -3.444 -34.248 1.00 58.84 200 ASN A CA 1
ATOM 1607 C C . ASN A 1 200 ? -10.034 -2.776 -35.019 1.00 58.84 200 ASN A C 1
ATOM 1609 O O . ASN A 1 200 ? -10.227 -1.696 -35.563 1.00 58.84 200 ASN A O 1
ATOM 1613 N N . ASN A 1 201 ? -8.890 -3.450 -35.120 1.00 54.06 201 ASN A N 1
ATOM 1614 C CA . ASN A 1 201 ? -7.891 -3.198 -36.154 1.00 54.06 201 ASN A CA 1
ATOM 1615 C C . ASN A 1 201 ? -7.219 -4.527 -36.514 1.00 54.06 201 ASN A C 1
ATOM 1617 O O . ASN A 1 201 ? -6.189 -4.900 -35.954 1.00 54.06 201 ASN A O 1
ATOM 1621 N N . LYS A 1 202 ? -7.829 -5.262 -37.451 1.00 52.72 202 LYS A N 1
ATOM 1622 C CA . LYS A 1 202 ? -7.133 -6.323 -38.181 1.00 52.72 202 LYS A CA 1
ATOM 1623 C C . LYS A 1 202 ? -6.128 -5.641 -39.105 1.00 52.72 202 LYS A C 1
ATOM 1625 O O . LYS A 1 202 ? -6.516 -5.021 -40.088 1.00 52.72 202 LYS A O 1
ATOM 1630 N N . THR A 1 203 ? -4.847 -5.727 -38.773 1.00 55.91 203 THR A N 1
ATOM 1631 C CA . THR A 1 203 ? -3.771 -5.463 -39.731 1.00 55.91 203 THR A CA 1
ATOM 1632 C C . THR A 1 203 ? -2.961 -6.737 -39.899 1.00 55.91 203 THR A C 1
ATOM 1634 O O . THR A 1 203 ? -2.450 -7.254 -38.909 1.00 55.91 203 THR A O 1
ATOM 1637 N N . ASP A 1 204 ? -2.797 -7.200 -41.139 1.00 55.81 204 ASP A N 1
ATOM 1638 C CA . ASP A 1 204 ? -2.155 -8.476 -41.517 1.00 55.81 204 ASP A CA 1
ATOM 1639 C C . ASP A 1 204 ? -0.630 -8.539 -41.278 1.00 55.81 204 ASP A C 1
ATOM 1641 O O . ASP A 1 204 ? 0.044 -9.475 -41.704 1.00 55.81 204 ASP A O 1
ATOM 1645 N N . LYS A 1 205 ? -0.051 -7.550 -40.587 1.00 64.06 205 LYS A N 1
ATOM 1646 C CA . LYS A 1 205 ? 1.363 -7.539 -40.194 1.00 64.06 205 LYS A CA 1
ATOM 1647 C C . LYS A 1 205 ? 1.479 -7.574 -38.677 1.00 64.06 205 LYS A C 1
ATOM 1649 O O . LYS 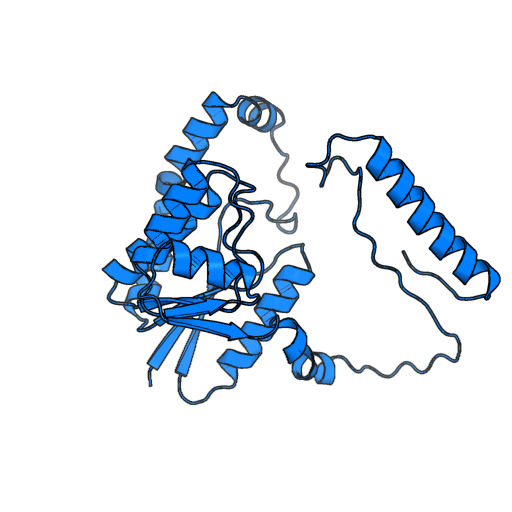A 1 205 ? 1.029 -6.649 -38.002 1.00 64.06 205 LYS A O 1
ATOM 1654 N N . TYR A 1 206 ? 2.145 -8.605 -38.157 1.00 65.06 206 TYR A N 1
ATOM 1655 C CA . TYR A 1 206 ? 2.533 -8.680 -36.752 1.00 65.06 206 TYR A CA 1
ATOM 1656 C C . TYR A 1 206 ? 3.433 -7.484 -36.407 1.00 65.06 206 TYR A C 1
ATOM 1658 O O . TYR A 1 206 ? 4.535 -7.338 -36.942 1.00 65.06 206 TYR A O 1
ATOM 1666 N N . ARG A 1 207 ? 2.944 -6.603 -35.533 1.00 68.44 207 ARG A N 1
ATOM 1667 C CA . ARG A 1 207 ? 3.732 -5.534 -34.912 1.00 68.44 207 ARG A CA 1
ATOM 1668 C C . ARG A 1 207 ? 4.111 -6.001 -33.515 1.00 68.44 207 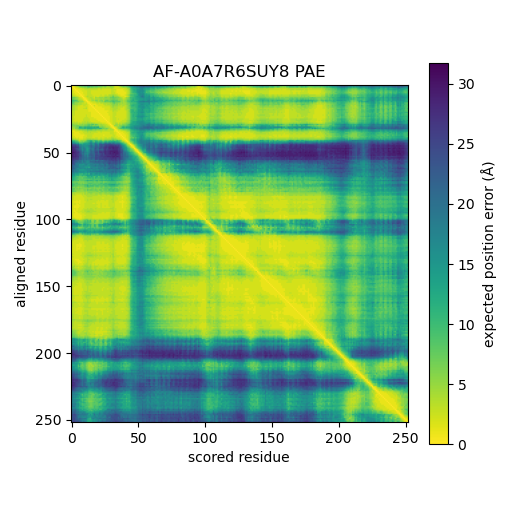ARG A C 1
ATOM 1670 O O . ARG A 1 207 ? 3.235 -6.428 -32.767 1.00 68.44 207 ARG A O 1
ATOM 1677 N N . VAL A 1 208 ? 5.392 -5.923 -33.175 1.00 70.12 208 VAL A N 1
ATOM 1678 C CA . VAL A 1 208 ? 5.881 -6.239 -31.829 1.00 70.12 208 VAL A CA 1
ATOM 1679 C C . VAL A 1 208 ? 6.239 -4.926 -31.148 1.00 70.12 208 VAL A C 1
ATOM 1681 O O . VAL A 1 208 ? 7.082 -4.173 -31.624 1.00 70.12 208 VAL A O 1
ATOM 1684 N N . LEU A 1 209 ? 5.559 -4.631 -30.046 1.00 72.00 209 LEU A N 1
ATOM 1685 C CA . LEU A 1 209 ? 5.887 -3.509 -29.174 1.00 72.00 209 LEU A CA 1
ATOM 1686 C C . LEU A 1 209 ? 6.764 -4.040 -28.044 1.00 72.00 209 LEU A C 1
ATOM 1688 O O . LEU A 1 209 ? 6.408 -5.037 -27.416 1.00 72.00 209 LEU A O 1
ATOM 1692 N N . ILE A 1 210 ? 7.884 -3.375 -27.778 1.00 72.56 210 ILE A N 1
ATOM 1693 C CA . ILE A 1 210 ? 8.772 -3.744 -26.676 1.00 72.56 210 ILE A CA 1
ATOM 1694 C C . ILE A 1 210 ? 8.810 -2.581 -25.696 1.00 72.56 210 ILE A C 1
ATOM 1696 O O . ILE A 1 210 ? 9.373 -1.533 -25.987 1.00 72.56 210 ILE A O 1
ATOM 1700 N N . SER A 1 211 ? 8.217 -2.777 -24.519 1.00 75.31 211 SER A N 1
ATOM 1701 C CA . SER A 1 211 ? 8.342 -1.828 -23.416 1.00 75.31 211 SER A CA 1
ATOM 1702 C C . SER A 1 211 ? 9.553 -2.205 -22.571 1.00 75.31 211 SER A C 1
ATOM 1704 O O . SER A 1 211 ? 9.608 -3.297 -22.007 1.00 75.31 211 SER A O 1
ATOM 1706 N N . VAL A 1 212 ? 10.531 -1.307 -22.504 1.00 74.75 212 VAL A N 1
ATOM 1707 C CA . VAL A 1 212 ? 11.768 -1.496 -21.742 1.00 74.75 212 VAL A CA 1
ATOM 1708 C C . VAL A 1 212 ? 11.857 -0.475 -20.618 1.00 74.75 212 VAL A C 1
ATOM 1710 O O . VAL A 1 212 ? 11.537 0.703 -20.787 1.00 74.75 212 VAL A O 1
ATOM 1713 N N . PHE A 1 213 ? 12.328 -0.912 -19.453 1.00 71.00 213 PHE A N 1
ATOM 1714 C CA . PHE A 1 213 ? 12.653 0.007 -18.370 1.00 71.00 213 PHE A CA 1
ATOM 1715 C C . PHE A 1 213 ? 13.862 0.870 -18.786 1.00 71.00 213 PHE A C 1
ATOM 1717 O O . PHE A 1 213 ? 14.827 0.333 -19.332 1.00 71.00 213 PHE A O 1
ATOM 1724 N N . PRO A 1 214 ? 13.872 2.193 -18.564 1.00 67.56 214 PRO A N 1
ATOM 1725 C CA . PRO A 1 214 ? 14.969 3.055 -19.008 1.00 67.56 214 PRO A CA 1
ATOM 1726 C C . PRO A 1 214 ? 16.167 2.970 -18.044 1.00 67.56 214 PRO A C 1
ATOM 1728 O O . PRO A 1 214 ? 16.481 3.927 -17.321 1.00 67.56 214 PRO A O 1
ATOM 1731 N N . TYR A 1 215 ? 16.814 1.801 -18.014 1.00 61.62 215 TYR A N 1
ATOM 1732 C CA . TYR A 1 215 ? 18.008 1.520 -17.218 1.00 61.62 215 TYR A CA 1
ATOM 1733 C C . TYR A 1 215 ? 19.132 2.508 -17.573 1.00 61.62 215 TYR A C 1
ATOM 1735 O O . TYR A 1 215 ? 19.270 2.907 -18.724 1.00 61.62 215 TYR A O 1
ATOM 1743 N N . GLY A 1 216 ? 19.881 2.989 -16.577 1.00 57.09 216 GLY A N 1
ATOM 1744 C CA . GLY A 1 216 ? 20.931 4.001 -16.776 1.00 57.09 216 GLY A CA 1
ATOM 1745 C C . GLY A 1 216 ? 20.442 5.444 -17.003 1.00 57.09 216 GLY A C 1
ATOM 1746 O O . GLY A 1 216 ? 21.250 6.374 -17.012 1.00 57.09 216 GLY A O 1
ATOM 1747 N N . SER A 1 217 ? 19.133 5.700 -17.132 1.00 59.88 217 SER A N 1
ATOM 1748 C CA . SER A 1 217 ? 18.642 7.079 -17.236 1.00 59.88 217 SER A CA 1
ATOM 1749 C C . SER A 1 217 ? 18.778 7.827 -15.900 1.00 59.88 217 SER A C 1
ATOM 1751 O O . SER A 1 217 ? 18.291 7.380 -14.860 1.00 59.88 217 SER A O 1
ATOM 1753 N N . LYS A 1 218 ? 19.341 9.047 -15.928 1.00 52.72 218 LYS A N 1
ATOM 1754 C CA . LYS A 1 218 ? 19.445 9.936 -14.744 1.00 52.72 218 LYS A CA 1
ATOM 1755 C C . LYS A 1 218 ? 18.093 10.255 -14.083 1.00 52.72 218 LYS A C 1
ATOM 1757 O O . LYS A 1 218 ? 18.056 10.784 -12.978 1.00 52.72 218 LYS A O 1
ATOM 1762 N N . ARG A 1 219 ? 16.979 9.990 -14.778 1.00 47.88 219 ARG A N 1
ATOM 1763 C CA . ARG A 1 219 ? 15.608 10.198 -14.289 1.00 47.88 219 ARG A CA 1
ATOM 1764 C C . ARG A 1 219 ? 15.113 9.064 -13.386 1.00 47.88 219 ARG A C 1
ATOM 1766 O O . ARG A 1 219 ? 14.136 9.278 -12.679 1.00 47.88 219 ARG A O 1
ATOM 1773 N N . VAL A 1 220 ? 15.746 7.890 -13.440 1.00 51.69 220 VAL A N 1
ATOM 1774 C CA . VAL A 1 220 ? 15.248 6.649 -12.821 1.00 51.69 220 VAL A CA 1
ATOM 1775 C C . VAL A 1 220 ? 16.345 5.903 -12.037 1.00 51.69 220 VAL A C 1
ATOM 1777 O O . VAL A 1 220 ? 16.048 5.016 -11.242 1.00 51.69 220 VAL A O 1
ATOM 1780 N N . SER A 1 221 ? 17.625 6.256 -12.203 1.00 46.03 221 SER A N 1
ATOM 1781 C CA . SER A 1 221 ? 18.738 5.473 -11.657 1.00 46.03 221 SER A CA 1
ATOM 1782 C C . SER A 1 221 ? 18.922 5.606 -10.135 1.00 46.03 221 SER A C 1
ATOM 1784 O O . SER A 1 221 ? 19.453 6.604 -9.641 1.00 46.03 221 SER A O 1
ATOM 1786 N N . HIS A 1 222 ? 18.604 4.528 -9.415 1.00 49.62 222 HIS A N 1
ATOM 1787 C CA . HIS A 1 222 ? 19.232 4.164 -8.137 1.00 49.62 222 HIS A CA 1
ATOM 1788 C C . HIS A 1 222 ? 20.421 3.191 -8.307 1.00 49.62 222 HIS A C 1
ATOM 1790 O O . HIS A 1 222 ? 21.070 2.852 -7.317 1.00 49.62 222 HIS A O 1
ATOM 1796 N N . ASN A 1 223 ? 20.745 2.778 -9.539 1.00 48.41 223 ASN A N 1
ATOM 1797 C CA . ASN A 1 223 ? 21.776 1.775 -9.819 1.00 48.41 223 ASN A CA 1
ATOM 1798 C C . ASN A 1 223 ? 23.106 2.437 -10.198 1.00 48.41 223 ASN A C 1
ATOM 1800 O O . ASN A 1 223 ? 23.133 3.389 -10.974 1.00 48.41 223 ASN A O 1
ATOM 1804 N N . LYS A 1 224 ? 24.186 1.959 -9.568 1.00 50.75 224 LYS A N 1
ATOM 1805 C CA . LYS A 1 224 ? 25.517 2.589 -9.509 1.00 50.75 224 LYS A CA 1
ATOM 1806 C C . LYS A 1 224 ? 26.617 1.815 -10.256 1.00 50.75 224 LYS A C 1
ATOM 1808 O O . LYS A 1 224 ? 27.772 2.211 -10.157 1.00 50.75 224 LYS A O 1
ATOM 1813 N N . SER A 1 225 ? 26.296 0.720 -10.939 1.00 56.81 225 SER A N 1
ATOM 1814 C CA . SER A 1 225 ? 27.263 -0.119 -11.661 1.00 56.81 225 SER A CA 1
ATOM 1815 C C . SER A 1 225 ? 27.096 0.051 -13.169 1.00 56.81 225 SER A C 1
ATOM 1817 O O . SER A 1 225 ? 26.046 -0.275 -13.726 1.00 56.81 225 SER A O 1
ATOM 1819 N N . ASP A 1 226 ? 28.149 0.530 -13.831 1.00 58.12 226 ASP A N 1
ATOM 1820 C CA . ASP A 1 226 ? 28.201 0.663 -15.294 1.00 58.12 226 ASP A CA 1
ATOM 1821 C C . ASP A 1 226 ? 28.041 -0.707 -15.992 1.00 58.12 226 ASP A C 1
ATOM 1823 O O . ASP A 1 226 ? 27.365 -0.814 -17.013 1.00 58.12 226 ASP A O 1
ATOM 1827 N N . SER A 1 227 ? 28.523 -1.790 -15.365 1.00 59.47 227 SER A N 1
ATOM 1828 C CA . SER A 1 227 ? 28.457 -3.163 -15.895 1.00 59.47 227 SER A CA 1
ATOM 1829 C C . SER A 1 227 ? 27.037 -3.697 -16.111 1.00 59.47 227 SER A C 1
ATOM 1831 O O . SER A 1 227 ? 26.770 -4.370 -17.106 1.00 59.47 227 SER A O 1
ATOM 1833 N N . ASP A 1 228 ? 26.106 -3.397 -15.200 1.00 63.09 228 ASP A N 1
ATOM 1834 C CA . ASP A 1 228 ? 24.724 -3.886 -15.306 1.00 63.09 228 ASP A CA 1
ATOM 1835 C C . ASP A 1 228 ? 23.961 -3.132 -16.400 1.00 63.09 228 ASP A C 1
ATOM 1837 O O . ASP A 1 228 ? 23.004 -3.650 -16.978 1.00 63.09 228 ASP A O 1
ATOM 1841 N N . SER A 1 229 ? 24.395 -1.903 -16.700 1.00 68.06 229 SER A N 1
ATOM 1842 C CA . SER A 1 229 ? 23.816 -1.102 -17.771 1.00 68.06 229 SER A CA 1
ATOM 1843 C C . SER A 1 229 ? 24.239 -1.616 -19.140 1.00 68.06 229 SER A C 1
ATOM 1845 O O . SER A 1 229 ? 23.392 -1.718 -20.025 1.00 68.06 229 SER A O 1
ATOM 1847 N N . ASP A 1 230 ? 25.506 -1.987 -19.309 1.00 73.38 230 ASP A N 1
ATOM 1848 C CA . ASP A 1 230 ? 26.022 -2.506 -20.579 1.00 73.38 230 ASP A CA 1
ATOM 1849 C C . ASP A 1 230 ? 25.410 -3.864 -20.937 1.00 73.38 230 ASP A C 1
ATOM 1851 O O . ASP A 1 230 ? 25.021 -4.091 -22.089 1.00 73.38 230 ASP A O 1
ATOM 1855 N N . PHE A 1 231 ? 25.235 -4.742 -19.943 1.00 78.12 231 PHE A N 1
ATOM 1856 C CA . PHE A 1 231 ? 24.509 -5.999 -20.128 1.00 78.12 231 PHE A CA 1
ATOM 1857 C C . PHE A 1 231 ? 23.058 -5.746 -20.558 1.00 78.12 231 PHE A C 1
ATOM 1859 O O . PHE A 1 231 ? 22.577 -6.355 -21.514 1.00 78.12 231 PHE A O 1
ATOM 1866 N N . TYR A 1 232 ? 22.372 -4.808 -19.898 1.00 78.00 232 TYR A N 1
ATOM 1867 C CA . TYR A 1 232 ? 20.996 -4.453 -20.236 1.00 78.00 232 TYR A CA 1
ATOM 1868 C C . TYR A 1 232 ? 20.866 -3.919 -21.668 1.00 78.00 232 TYR A C 1
ATOM 1870 O O . TYR A 1 232 ? 19.997 -4.367 -22.418 1.00 78.00 232 TYR A O 1
ATOM 1878 N N . TYR A 1 233 ? 21.740 -2.993 -22.074 1.00 76.75 233 TYR A N 1
ATOM 1879 C CA . TYR A 1 233 ? 21.727 -2.450 -23.433 1.00 76.75 233 TYR A CA 1
ATOM 1880 C C . TYR A 1 233 ? 22.032 -3.518 -24.483 1.00 76.75 233 TYR A C 1
ATOM 1882 O O . TYR A 1 233 ? 21.357 -3.554 -25.513 1.00 76.75 233 TYR A O 1
ATOM 1890 N N . SER A 1 234 ? 22.989 -4.409 -24.208 1.00 81.94 234 SER A N 1
ATOM 1891 C CA . SER A 1 234 ? 23.324 -5.525 -25.101 1.00 81.94 234 SER A CA 1
ATOM 1892 C C . SER A 1 234 ? 22.136 -6.471 -25.270 1.00 81.94 234 SER A C 1
ATOM 1894 O O . SER A 1 234 ? 21.740 -6.774 -26.391 1.00 81.94 234 SER A O 1
ATOM 1896 N N . PHE A 1 235 ? 21.476 -6.837 -24.170 1.00 83.25 235 PHE A N 1
ATOM 1897 C CA . PHE A 1 235 ? 20.288 -7.686 -24.196 1.00 83.25 235 PHE A CA 1
ATOM 1898 C C . PHE A 1 235 ? 19.134 -7.070 -25.004 1.00 83.25 235 PHE A C 1
ATOM 1900 O O . PHE A 1 235 ? 18.512 -7.743 -25.828 1.00 83.25 235 PHE A O 1
ATOM 1907 N N . VAL A 1 236 ? 18.856 -5.773 -24.817 1.00 81.38 236 VAL A N 1
ATOM 1908 C CA . VAL A 1 236 ? 17.835 -5.068 -25.611 1.00 81.38 236 VAL A CA 1
ATOM 1909 C C . VAL A 1 236 ? 18.227 -5.032 -27.093 1.00 81.38 236 VAL A C 1
ATOM 1911 O O . VAL A 1 236 ? 17.373 -5.259 -27.951 1.00 81.38 236 VAL A O 1
ATOM 1914 N N . ALA A 1 237 ? 19.504 -4.798 -27.411 1.00 81.56 237 ALA A N 1
ATOM 1915 C CA . ALA A 1 237 ? 20.004 -4.806 -28.785 1.00 81.56 237 ALA A CA 1
ATOM 1916 C C . ALA A 1 237 ? 19.868 -6.187 -29.453 1.00 81.56 237 ALA A C 1
ATOM 1918 O O . ALA A 1 237 ? 19.462 -6.265 -30.615 1.00 81.56 237 ALA A O 1
ATOM 1919 N N . ASP A 1 238 ? 20.123 -7.272 -28.723 1.00 85.38 238 ASP A N 1
ATOM 1920 C CA . ASP A 1 238 ? 19.968 -8.640 -29.224 1.00 85.38 238 ASP A CA 1
ATOM 1921 C C . ASP A 1 238 ? 18.508 -8.963 -29.555 1.00 85.38 238 ASP A C 1
ATOM 1923 O O . ASP A 1 238 ? 18.212 -9.496 -30.629 1.00 85.38 238 ASP A O 1
ATOM 1927 N N . ILE A 1 239 ? 17.573 -8.560 -28.688 1.00 82.62 239 ILE A N 1
ATOM 1928 C CA . ILE A 1 239 ? 16.132 -8.693 -28.941 1.00 82.62 239 ILE A CA 1
ATOM 1929 C C . ILE A 1 239 ? 15.733 -7.910 -30.201 1.00 82.62 239 ILE A C 1
ATOM 1931 O O . ILE A 1 239 ? 15.051 -8.435 -31.088 1.00 82.62 239 ILE A O 1
ATOM 1935 N N . VAL A 1 240 ? 16.185 -6.659 -30.300 1.00 78.00 240 VAL A N 1
ATOM 1936 C CA . VAL A 1 240 ? 15.954 -5.775 -31.451 1.00 78.00 240 VAL A CA 1
ATOM 1937 C C . VAL A 1 240 ? 16.454 -6.420 -32.748 1.00 78.00 240 VAL A C 1
ATOM 1939 O O . VAL A 1 240 ? 15.733 -6.436 -33.750 1.00 78.00 240 VAL A O 1
ATOM 1942 N N . ASN A 1 241 ? 17.666 -6.976 -32.740 1.00 81.44 241 ASN A N 1
ATOM 1943 C CA . ASN A 1 241 ? 18.280 -7.614 -33.903 1.00 81.44 241 ASN A CA 1
ATOM 1944 C C . ASN A 1 241 ? 17.553 -8.903 -34.303 1.00 81.44 241 ASN A C 1
ATOM 1946 O O . ASN A 1 241 ? 17.264 -9.105 -35.486 1.00 81.44 241 ASN A O 1
ATOM 1950 N N . TYR A 1 242 ? 17.180 -9.736 -33.329 1.00 81.25 242 TYR A N 1
ATOM 1951 C CA . TYR A 1 242 ? 16.407 -10.954 -33.567 1.00 81.25 242 TYR A CA 1
ATOM 1952 C C . TYR A 1 242 ? 15.084 -10.664 -34.295 1.00 81.25 242 TYR A C 1
ATOM 1954 O O . TYR A 1 242 ? 14.751 -11.335 -35.277 1.00 81.25 242 TYR A O 1
ATOM 1962 N N . PHE A 1 243 ? 14.346 -9.633 -33.873 1.00 77.31 243 PHE A N 1
ATOM 1963 C CA . PHE A 1 243 ? 13.067 -9.282 -34.499 1.00 77.31 243 PHE A CA 1
ATOM 1964 C C . PHE A 1 243 ? 13.214 -8.549 -35.839 1.00 77.31 243 PHE A C 1
ATOM 1966 O O . PHE A 1 243 ? 12.426 -8.809 -36.755 1.00 77.31 243 PHE A O 1
ATOM 1973 N N . LYS A 1 244 ? 14.247 -7.709 -36.012 1.00 73.31 244 LYS A N 1
ATOM 1974 C CA . LYS A 1 244 ? 14.580 -7.100 -37.315 1.00 73.31 244 LYS A CA 1
ATOM 1975 C C . LYS A 1 244 ? 14.841 -8.163 -38.383 1.00 73.31 244 LYS A C 1
ATOM 1977 O O . LYS A 1 244 ? 14.287 -8.071 -39.479 1.00 73.31 244 LYS A O 1
ATOM 1982 N N . ASN A 1 245 ? 15.593 -9.212 -38.042 1.00 74.19 245 ASN A N 1
ATOM 1983 C CA . ASN A 1 245 ? 15.888 -10.323 -38.954 1.00 74.19 245 ASN A CA 1
ATOM 1984 C C . ASN A 1 245 ? 14.627 -11.093 -39.388 1.00 74.19 245 ASN A C 1
ATOM 1986 O O . ASN A 1 245 ? 14.602 -11.685 -40.464 1.00 74.19 245 ASN A O 1
ATOM 1990 N N . LYS A 1 246 ? 13.548 -11.034 -38.597 1.00 74.00 246 LYS A N 1
ATOM 1991 C CA . LYS A 1 246 ? 12.247 -11.643 -38.914 1.00 74.00 246 LYS A CA 1
ATOM 1992 C C . LYS A 1 246 ? 11.268 -10.708 -39.640 1.00 74.00 246 LYS A C 1
ATOM 1994 O O . LYS A 1 246 ? 10.111 -11.080 -39.818 1.00 74.00 246 LYS A O 1
ATOM 1999 N N . LYS A 1 247 ? 11.706 -9.519 -40.087 1.00 64.12 247 LYS A N 1
ATOM 2000 C CA . LYS A 1 247 ? 10.873 -8.495 -40.762 1.00 64.12 247 LYS A CA 1
ATOM 2001 C C . LYS A 1 247 ? 9.662 -8.036 -39.933 1.00 64.12 247 LYS A C 1
ATOM 2003 O O . LYS A 1 247 ? 8.631 -7.649 -40.484 1.00 64.12 247 LYS A O 1
ATOM 2008 N N . ILE A 1 248 ? 9.785 -8.068 -38.610 1.00 64.38 248 ILE A N 1
ATOM 2009 C CA . ILE A 1 248 ? 8.751 -7.600 -37.687 1.00 64.38 248 ILE A CA 1
ATOM 2010 C C . ILE A 1 248 ? 8.956 -6.103 -37.430 1.00 64.38 248 ILE A C 1
ATOM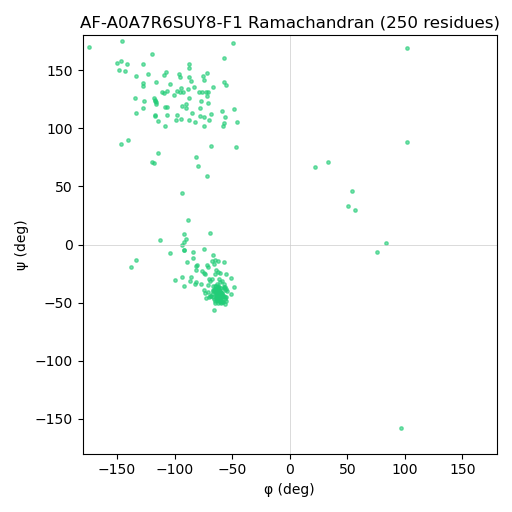 2012 O O . ILE A 1 248 ? 10.075 -5.653 -37.182 1.00 64.38 248 ILE A O 1
ATOM 2016 N N . ILE A 1 249 ? 7.876 -5.318 -37.496 1.00 59.56 249 ILE A N 1
ATOM 2017 C CA . ILE A 1 249 ? 7.919 -3.885 -37.175 1.00 59.56 249 ILE A CA 1
ATOM 2018 C C . ILE A 1 249 ? 7.950 -3.742 -35.658 1.00 59.56 249 ILE A C 1
ATOM 2020 O O . ILE A 1 249 ? 7.051 -4.231 -34.970 1.00 59.56 249 ILE A O 1
ATOM 2024 N N . MET A 1 250 ? 8.972 -3.049 -35.173 1.00 54.31 250 MET A N 1
ATOM 2025 C CA . MET A 1 250 ? 9.204 -2.820 -33.759 1.00 54.31 250 MET A CA 1
ATOM 2026 C C . MET A 1 250 ? 8.872 -1.382 -33.385 1.00 54.31 250 MET A C 1
ATOM 2028 O O . MET A 1 250 ? 9.307 -0.444 -34.052 1.00 54.31 250 MET A O 1
ATOM 2032 N N . LEU A 1 251 ? 8.114 -1.231 -32.309 1.00 54.03 251 LEU A N 1
ATOM 2033 C CA . LEU A 1 251 ? 7.854 0.046 -31.658 1.00 54.03 251 LEU A CA 1
ATOM 2034 C C . LEU A 1 251 ? 8.575 0.010 -30.301 1.00 54.03 251 LEU A C 1
ATOM 2036 O O . LEU A 1 251 ? 8.485 -1.000 -29.597 1.00 54.03 251 LEU A O 1
ATOM 2040 N N . ILE A 1 252 ? 9.326 1.067 -29.991 1.00 53.09 252 ILE A N 1
ATOM 2041 C CA . ILE A 1 252 ? 10.061 1.270 -28.731 1.00 53.09 252 ILE A CA 1
ATOM 2042 C C . ILE A 1 252 ? 9.427 2.461 -28.019 1.00 53.09 252 ILE A C 1
ATOM 2044 O O . ILE A 1 252 ? 9.152 3.458 -28.728 1.00 53.09 252 ILE A O 1
#

Radius of gyration: 20.97 Å; Cα contacts (8 Å, |Δi|>4): 343; chains: 1; bounding box: 52×41×57 Å

Sequence (252 aa):
MTRLLHVGLAECSNIGDQAITDCIRSMLSDMSDYEYKFFRINFNHATSKSDGVVEKNKIKEVLRSIRVIKILYDISLPVIKWRYYKSFYNEARKSEKILIGGGNLLMDIDFIFPLHLLILVLLSRLAGAEPAFFLAGIGPLNSKFGRFLAKRIALRLKFSIVRDELSKSILEKYNPKLKVSVLPDPVFFAEELLKSAKKNNKTDKYRVLISVFPYGSKRVSHNKSDSDSDFYYSFVADIVNYFKNKKIIMLI

Foldseek 3Di:
DAEEEEEAADQAPPVQLNLLVVLVVVVVVPDPPYNYDYDHDDDPDDPPDPPDDPPPPPVVVVLCVPPVSVVVCLVCVCVVCVVSLVVLLVSLLVHAEYEYEGEAQQEPPDLRSLVSVLSSLVSSVVSNHAYEYEQYHHDDQDDPNSLVSLLSSLCSHQEYEYADPVRVVSSCVSPVNYHYHHDHRSSVSCVVVVVVVPDDDDDPAAADEDDDDPPPDPVDDPDDDPVVVVVRVVVVVVVVVVCVVVVHHYDD

pLDDT: mean 78.34, std 17.03, range [27.2, 97.56]

Solvent-accessible surface area (backbone atoms only — not comparable to full-atom values): 14116 Å² total; per-residue (Å²): 119,53,27,36,34,39,36,26,52,59,91,51,75,51,60,66,42,31,46,21,28,52,26,49,50,52,63,50,65,73,38,88,67,43,50,67,44,81,43,73,60,82,67,98,67,77,77,53,84,74,70,72,94,67,83,73,60,62,68,60,55,57,49,49,68,38,68,67,55,32,50,54,50,56,69,44,42,62,67,76,41,42,67,58,52,51,51,50,36,59,53,28,51,70,21,52,33,33,35,43,30,35,36,75,70,46,35,50,85,45,93,52,56,42,52,55,51,38,50,51,48,50,40,22,48,73,35,71,13,48,36,25,44,32,44,21,35,46,50,66,59,82,44,74,62,44,43,49,38,50,32,60,40,36,64,69,33,66,40,33,33,19,34,39,70,66,28,42,54,56,40,36,73,50,19,78,83,41,48,68,46,74,44,73,54,42,56,78,58,32,61,68,64,48,66,76,65,72,69,92,74,94,61,102,62,73,68,47,74,54,90,74,82,69,75,79,34,92,89,69,55,86,76,88,57,70,69,64,41,54,54,51,52,49,54,52,49,50,54,52,51,58,39,52,77,69,75,40,51,74,47,119

Nearest PDB structures (foldseek):
  5ax7-assembly1_A  TM=6.554E-01  e=4.775E-04  Schizosaccharomyces pombe 972h-
  2q1x-assembly1_A  TM=4.826E-01  e=3.167E-02  Mycobacterium tuberculosis H37Rv
  6rvm-assembly4_D  TM=4.531E-01  e=6.123E-02  Staphylococcus aureus
  3wgk-assembly2_B  TM=4.615E-01  e=1.417E-01  Staphylococcus aureus subsp. aureus Mu50
  8rx1-assembly1_2  TM=5.240E-01  e=6.179E+00  Homo sapiens

InterPro domains:
  IPR007345 Polysaccharide pyruvyl transferase [PF04230] (14-241)

Mean predicted aligned error: 10.56 Å